Protein AF-A0A9W8HAD3-F1 (afdb_monomer_lite)

Radius of gyration: 31.28 Å; chains: 1; bounding box: 70×59×82 Å

Organism: NCBI:txid2761396

InterPro domains:
  IPR001005 SANT/Myb domain [PS50090] (263-315)
  IPR001005 SANT/Myb domain [SM00717] (267-317)
  IPR001005 SANT/Myb domain [cd00167] (270-311)
  IPR009057 Homedomain-like superfamily [SSF46689] (264-319)

Sequence (327 aa):
ATEPEQEHVDAVNQEVQRQRESGLDIDWVAVSWAVGLSELDCLELCRFSEGKARWTYDPDTFSKRMADRMGVFIAEHYPPPAAPNFNAVSNYMWIDINDCIRMVGMLCEEFEWTDEVKARVARLREEGMSYKEIARQLSPKLTADSITQCIHSTRRPPRHVPLTSEEKQRVRSIVEENSGKVSFRETMELVKREFVCPKRRAVAFCRADAYAASNPFYKARLEAADKDQIARDILSGATTAAEVAQTLDVPAGLVAKTVHMFQSRMYSSSWTDKEVEQLLEYTRTHTPPYNWKTFSALLGTKSARQCQTRYSRTLQPSRLRPAPPEG

Secondary structure (DSSP, 8-state):
--HHHHHHHHHHHHHHHHHHHTTPPP-HHHHHHHHTS-HHHHHHH----TTPBPP---TTT--HHHHHHHHHHHHHHS-TTSPP-HHHHHHHHTB-HHHHHHHHHHHHS-----HHHHHHHHHHHHTT--HHHHHHHH-TT--HHHHHHHHHHHHSPPSSPPPPHHHHHHHHHHHHHHBTTB-HHHHHHHHHHH--SHHHHHHHHHHHHHHHHHSHHHHHHHHSS-HHHHHHHHHHTSS-HHHHHHHHT--HHHHHHHHHHHHHHHS-SSPPHHHHHHHHHHHHHSPSSP-HHHHHHHHSSS-HHHHHHHIIIII-GGGSPPPPP--

Foldseek 3Di:
DPPVLVVLLVLLQVVQVVCVVVVHDDDLVVSCVRSVHDSQSSQLSHPHQPPQDEDDDDLVPPPVVLLVVLVVVCCVPANPPGDDSLSSSCSVSSHDSVNSVVSCCLVPPDDDDDPVLLVVLVVVVVVPDQLQVSQSVRGPPGDSVNSVVSVCVVPPDPLADDDDPVLLVVLLCLLVVCQVVDFLVVSLVVLQVVDVPPRHNVVSSVSNLVSQLVDPRLVVLCVVDPLLVLLVCCLVVVDHLVVVCVVSRGRSVNSVVSNVVSLVVQADPDDDPVNVVLLVVQPVVDDPPRPLSVSCVVSRHHHSVSSVVCCVPPPPPVPPDPDDPPD

Structure (mmCIF, N/CA/C/O backbone):
data_AF-A0A9W8HAD3-F1
#
_entry.id   AF-A0A9W8HAD3-F1
#
loop_
_atom_site.group_PDB
_atom_site.id
_atom_site.type_symbol
_atom_site.label_atom_id
_atom_site.label_alt_id
_atom_site.label_comp_id
_atom_site.label_asym_id
_atom_site.label_entity_id
_atom_site.label_seq_id
_atom_site.pdbx_PDB_ins_code
_atom_site.Cartn_x
_atom_site.Cartn_y
_atom_site.Cartn_z
_atom_site.occupancy
_atom_site.B_iso_or_equiv
_atom_site.auth_seq_id
_atom_site.auth_comp_id
_atom_site.auth_asym_id
_atom_site.auth_atom_id
_atom_site.pdbx_PDB_model_num
ATOM 1 N N . ALA A 1 1 ? 41.502 1.068 -14.817 1.00 59.09 1 ALA A N 1
ATOM 2 C CA . ALA A 1 1 ? 41.588 0.173 -15.971 1.00 59.09 1 ALA A CA 1
ATOM 3 C C . ALA A 1 1 ? 42.996 -0.377 -16.039 1.00 59.09 1 ALA A C 1
ATOM 5 O O . ALA A 1 1 ? 43.937 0.394 -15.859 1.00 59.09 1 ALA A O 1
ATOM 6 N N . THR A 1 2 ? 43.147 -1.688 -16.188 1.00 79.25 2 THR A N 1
ATOM 7 C CA . THR A 1 2 ? 44.442 -2.269 -16.571 1.00 79.25 2 THR A CA 1
ATOM 8 C C . THR A 1 2 ? 44.747 -1.847 -18.016 1.00 79.25 2 THR A C 1
ATOM 10 O O . THR A 1 2 ? 43.818 -1.548 -18.763 1.00 79.25 2 THR A O 1
ATOM 13 N N . GLU A 1 3 ? 46.018 -1.775 -18.425 1.00 78.44 3 GLU A N 1
ATOM 14 C CA . GLU A 1 3 ? 46.385 -1.390 -19.806 1.00 78.44 3 GLU A CA 1
ATOM 15 C C . GLU A 1 3 ? 45.584 -2.141 -20.902 1.00 78.44 3 GLU A C 1
ATOM 17 O O . GLU A 1 3 ? 45.111 -1.471 -21.819 1.00 78.44 3 GLU A O 1
ATOM 22 N N . PRO A 1 4 ? 45.295 -3.459 -20.780 1.00 80.19 4 PRO A N 1
ATOM 23 C CA . PRO A 1 4 ? 44.471 -4.184 -21.758 1.00 80.19 4 PRO A CA 1
ATOM 24 C C . PRO A 1 4 ? 43.012 -3.708 -21.850 1.00 80.19 4 PRO A C 1
ATOM 26 O O . PRO A 1 4 ? 42.380 -3.812 -22.895 1.00 80.19 4 PRO A O 1
AT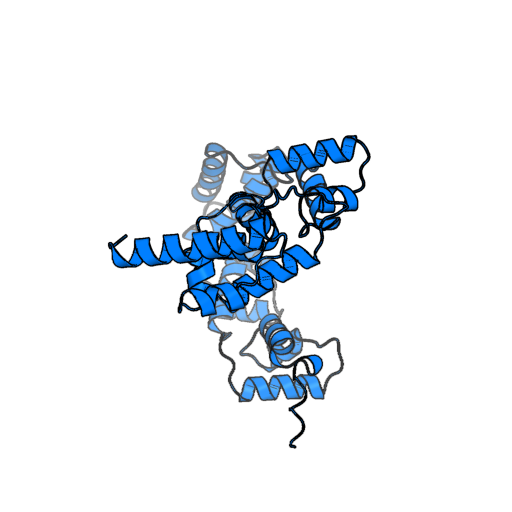OM 29 N N . GLU A 1 5 ? 42.445 -3.186 -20.761 1.00 89.31 5 GLU A N 1
ATOM 30 C CA . GLU A 1 5 ? 41.068 -2.680 -20.755 1.00 89.31 5 GLU A CA 1
ATOM 31 C C . GLU A 1 5 ? 40.969 -1.344 -21.506 1.00 89.31 5 GLU A C 1
ATOM 33 O O . GLU A 1 5 ? 39.976 -1.085 -22.182 1.00 89.31 5 GLU A O 1
ATOM 38 N N . GLN A 1 6 ? 42.009 -0.506 -21.431 1.00 93.06 6 GLN A N 1
ATOM 39 C CA . GLN A 1 6 ? 42.038 0.772 -22.144 1.00 93.06 6 GLN A CA 1
ATOM 40 C C . GLN A 1 6 ? 42.158 0.571 -23.662 1.00 93.06 6 GLN A C 1
ATOM 42 O O . GLN A 1 6 ? 41.464 1.255 -24.409 1.00 93.06 6 GLN A O 1
ATOM 47 N N . GLU A 1 7 ? 42.950 -0.409 -24.106 1.00 94.88 7 GLU A N 1
ATOM 48 C CA . GLU A 1 7 ? 43.068 -0.773 -25.525 1.00 94.88 7 GLU A CA 1
ATOM 49 C C . GLU A 1 7 ? 41.710 -1.173 -26.124 1.00 94.88 7 GLU A C 1
ATOM 51 O O . GLU A 1 7 ? 41.325 -0.684 -27.186 1.00 94.88 7 GLU A O 1
ATOM 56 N N . HIS A 1 8 ? 40.928 -1.983 -25.405 1.00 96.06 8 HIS A N 1
ATOM 57 C CA . HIS A 1 8 ? 39.574 -2.344 -25.825 1.00 96.06 8 HIS A CA 1
ATOM 58 C C . HIS A 1 8 ? 38.618 -1.146 -25.864 1.00 96.06 8 HIS A C 1
ATOM 60 O O . HIS A 1 8 ? 37.837 -1.021 -26.806 1.00 96.06 8 HIS A O 1
ATOM 66 N N . VAL A 1 9 ? 38.672 -0.248 -24.873 1.00 96.44 9 VAL A N 1
ATOM 67 C CA . VAL A 1 9 ? 37.853 0.979 -24.872 1.00 96.44 9 VAL A CA 1
ATOM 68 C C . VAL A 1 9 ? 38.162 1.836 -26.100 1.00 96.44 9 VAL A C 1
ATOM 70 O O . VAL A 1 9 ? 37.237 2.328 -26.751 1.00 96.44 9 VAL A O 1
ATOM 73 N N . ASP A 1 10 ? 39.439 2.002 -26.433 1.00 96.31 10 ASP A N 1
ATOM 74 C CA . ASP A 1 10 ? 39.867 2.818 -27.569 1.00 96.31 10 ASP A CA 1
ATOM 75 C C . ASP A 1 10 ? 39.472 2.172 -28.903 1.00 96.31 10 ASP A C 1
ATOM 77 O O . ASP A 1 10 ? 38.931 2.862 -29.769 1.00 96.31 10 ASP A O 1
ATOM 81 N N . ALA A 1 11 ? 39.625 0.849 -29.035 1.00 97.62 11 ALA A N 1
ATOM 82 C CA . ALA A 1 11 ? 39.192 0.100 -30.215 1.00 97.62 11 ALA A CA 1
ATOM 83 C C . ALA A 1 11 ? 37.674 0.208 -30.452 1.00 97.62 11 ALA A C 1
ATOM 85 O O . ALA A 1 11 ? 37.237 0.491 -31.570 1.00 97.62 11 ALA A O 1
ATOM 86 N N . VAL A 1 12 ? 36.863 0.055 -29.396 1.00 97.88 12 VAL A N 1
ATOM 87 C CA . VAL A 1 12 ? 35.403 0.230 -29.479 1.00 97.88 12 VAL A CA 1
ATOM 88 C C . VAL A 1 12 ? 35.048 1.660 -29.889 1.00 97.88 12 VAL A C 1
ATOM 90 O O . VAL A 1 12 ? 34.246 1.854 -30.803 1.00 97.88 12 VAL A O 1
ATOM 93 N N . ASN A 1 13 ? 35.646 2.671 -29.250 1.00 97.56 13 ASN A N 1
ATOM 94 C CA . ASN A 1 13 ? 35.361 4.072 -29.569 1.00 97.56 13 ASN A CA 1
ATOM 95 C C . ASN A 1 13 ? 35.737 4.420 -31.014 1.00 97.56 13 ASN A C 1
ATOM 97 O O . ASN A 1 13 ? 34.976 5.120 -31.681 1.00 97.56 13 ASN A O 1
ATOM 101 N N . GLN A 1 14 ? 36.879 3.925 -31.498 1.00 97.81 14 GLN A N 1
ATOM 102 C CA . GLN A 1 14 ? 37.353 4.171 -32.858 1.00 97.81 14 GLN A CA 1
ATOM 103 C C . GLN A 1 14 ? 36.407 3.574 -33.905 1.00 97.81 14 GLN A C 1
ATOM 105 O O . GLN A 1 14 ? 36.077 4.241 -34.885 1.00 97.81 14 GLN A O 1
ATOM 110 N N . GLU A 1 15 ? 35.938 2.343 -33.699 1.00 98.12 15 GLU A N 1
ATOM 111 C CA . GLU A 1 15 ? 35.020 1.695 -34.638 1.00 98.12 15 GLU A CA 1
ATOM 112 C C . GLU A 1 15 ? 33.640 2.369 -34.643 1.00 98.12 15 GLU A C 1
ATOM 114 O O . GLU A 1 15 ? 33.079 2.636 -35.709 1.00 98.12 15 GLU A O 1
ATOM 119 N N . VAL A 1 16 ? 33.121 2.741 -33.469 1.00 97.25 16 VAL A N 1
ATOM 120 C CA . VAL A 1 16 ? 31.879 3.522 -33.351 1.00 97.25 16 VAL A CA 1
ATOM 121 C C . VAL A 1 16 ? 32.020 4.873 -34.061 1.00 97.25 16 VAL A C 1
ATOM 123 O O . VAL A 1 16 ? 31.146 5.251 -34.844 1.00 97.25 16 VAL A O 1
ATOM 126 N N . GLN A 1 17 ? 33.132 5.584 -33.850 1.00 96.81 17 GLN A N 1
ATOM 127 C CA . GLN A 1 17 ? 33.419 6.849 -34.527 1.00 96.81 17 GLN A CA 1
ATOM 128 C C . GLN A 1 17 ? 33.458 6.674 -36.052 1.00 96.81 17 GLN A C 1
ATOM 130 O O . GLN A 1 17 ? 32.808 7.434 -36.771 1.00 96.81 17 GLN A O 1
ATOM 135 N N . ARG A 1 18 ? 34.136 5.634 -36.551 1.00 97.56 18 ARG A N 1
ATOM 136 C CA . ARG A 1 18 ? 34.224 5.324 -37.986 1.00 97.56 18 ARG A CA 1
ATOM 137 C C . ARG A 1 18 ? 32.844 5.123 -38.621 1.00 97.56 18 ARG A C 1
ATOM 139 O O . ARG A 1 18 ? 32.589 5.632 -39.717 1.00 97.56 18 ARG A O 1
ATOM 146 N N . GLN A 1 19 ? 31.941 4.396 -37.955 1.00 97.19 19 GLN A N 1
ATOM 147 C CA . GLN A 1 19 ? 30.569 4.204 -38.443 1.00 97.19 19 GLN A CA 1
ATOM 148 C C . GLN A 1 19 ? 29.791 5.530 -38.497 1.00 97.19 19 GLN A C 1
ATOM 150 O O . GLN A 1 19 ? 29.108 5.795 -39.490 1.00 97.19 19 GLN A O 1
ATOM 155 N N . ARG A 1 20 ? 29.962 6.410 -37.496 1.00 95.06 20 ARG A N 1
ATOM 156 C CA . ARG A 1 20 ? 29.334 7.748 -37.472 1.00 95.06 20 ARG A CA 1
ATOM 157 C C . ARG A 1 20 ? 29.844 8.665 -38.570 1.00 95.06 20 ARG A C 1
ATOM 159 O O . ARG A 1 20 ? 29.035 9.300 -39.240 1.00 95.06 20 ARG A O 1
ATOM 166 N N . GLU A 1 21 ? 31.154 8.720 -38.776 1.00 95.62 21 GLU A N 1
ATOM 167 C CA . GLU A 1 21 ? 31.769 9.515 -39.846 1.00 95.62 21 GLU A CA 1
ATOM 168 C C . GLU A 1 21 ? 31.334 9.028 -41.237 1.00 95.62 21 GLU A C 1
ATOM 170 O O . GLU A 1 21 ? 31.238 9.818 -42.174 1.00 95.62 21 GLU A O 1
ATOM 175 N N . SER A 1 22 ? 30.980 7.745 -41.353 1.00 96.12 22 SER A N 1
ATOM 176 C CA . SER A 1 22 ? 30.404 7.153 -42.568 1.00 96.12 22 SER A CA 1
ATOM 177 C C . SER A 1 22 ? 28.904 7.443 -42.747 1.00 96.12 22 SER A C 1
ATOM 179 O O . SER A 1 22 ? 28.323 7.043 -43.756 1.00 96.12 22 SER A O 1
ATOM 181 N N . GLY A 1 23 ? 28.258 8.113 -41.785 1.00 92.75 23 GLY A N 1
ATOM 182 C CA . GLY A 1 23 ? 26.827 8.427 -41.808 1.00 92.75 23 GLY A CA 1
ATOM 183 C C . GLY A 1 23 ? 25.905 7.225 -41.581 1.00 92.75 23 GLY A C 1
ATOM 184 O O . GLY A 1 23 ? 24.719 7.312 -41.897 1.00 92.75 23 GLY A O 1
ATOM 185 N N . LEU A 1 24 ? 26.432 6.111 -41.066 1.00 89.19 24 LEU A N 1
ATOM 186 C CA . LEU A 1 24 ? 25.659 4.907 -40.763 1.00 89.19 24 LEU A CA 1
ATOM 187 C C . LEU A 1 24 ? 25.097 4.964 -39.333 1.00 89.19 24 LEU A C 1
ATOM 189 O O . LEU A 1 24 ? 25.673 5.593 -38.438 1.00 89.19 24 LEU A O 1
ATOM 193 N N . ASP A 1 25 ? 23.971 4.281 -39.117 1.00 93.75 25 ASP A N 1
ATOM 194 C CA . ASP A 1 25 ? 23.537 3.924 -37.765 1.00 93.75 25 ASP A CA 1
ATOM 195 C C . ASP A 1 25 ? 24.557 2.959 -37.145 1.00 93.75 25 ASP A C 1
ATOM 197 O O . ASP A 1 25 ? 25.204 2.190 -37.856 1.00 93.75 25 ASP A O 1
ATOM 201 N N . ILE A 1 26 ? 24.706 3.005 -35.818 1.00 96.44 26 ILE A N 1
ATOM 202 C CA . ILE A 1 26 ? 25.657 2.133 -35.125 1.00 96.44 26 ILE A CA 1
ATOM 203 C C . ILE A 1 26 ? 25.154 0.692 -35.147 1.00 96.44 26 ILE A C 1
ATOM 205 O O . ILE A 1 26 ? 24.124 0.376 -34.546 1.00 96.44 26 ILE A O 1
ATOM 209 N N . ASP A 1 27 ? 25.918 -0.176 -35.799 1.00 97.31 27 ASP A N 1
ATOM 210 C CA . ASP A 1 27 ? 25.722 -1.618 -35.806 1.00 97.31 27 ASP A CA 1
ATOM 211 C C . ASP A 1 27 ? 26.646 -2.261 -34.765 1.00 97.31 27 ASP A C 1
ATOM 213 O O . ASP A 1 27 ? 27.836 -2.489 -35.001 1.00 97.31 27 ASP A O 1
ATOM 217 N N . TRP A 1 28 ? 26.085 -2.546 -33.588 1.00 97.31 28 TRP A N 1
ATOM 218 C CA . TRP A 1 28 ? 26.821 -3.143 -32.473 1.00 97.31 28 TRP A CA 1
ATOM 219 C C . TRP A 1 28 ? 27.325 -4.561 -32.766 1.00 97.31 28 TRP A C 1
ATOM 221 O O . TRP A 1 28 ? 28.352 -4.943 -32.204 1.00 97.31 28 TRP A O 1
ATOM 231 N N . VAL A 1 29 ? 26.689 -5.299 -33.685 1.00 97.69 29 VAL A N 1
ATOM 232 C CA . VAL A 1 29 ? 27.175 -6.611 -34.146 1.00 97.69 29 VAL A CA 1
ATOM 233 C C . VAL A 1 29 ? 28.488 -6.423 -34.902 1.00 97.69 29 VAL A C 1
ATOM 235 O O . VAL A 1 29 ? 29.473 -7.113 -34.640 1.00 97.69 29 VAL A O 1
ATOM 238 N N . ALA A 1 30 ? 28.531 -5.439 -35.806 1.00 97.50 30 ALA A N 1
ATOM 239 C CA . ALA A 1 30 ? 29.736 -5.112 -36.562 1.00 97.50 30 ALA A CA 1
ATOM 240 C C . ALA A 1 30 ? 30.864 -4.589 -35.655 1.00 97.50 30 ALA A C 1
ATOM 242 O O . ALA A 1 30 ? 32.013 -4.999 -35.825 1.00 97.50 30 ALA A O 1
ATOM 243 N N . VAL A 1 31 ? 30.543 -3.745 -34.663 1.00 97.69 31 VAL A N 1
ATOM 244 C CA . VAL A 1 31 ? 31.516 -3.285 -33.650 1.00 97.69 31 VAL A CA 1
ATOM 245 C C . VAL A 1 31 ? 32.091 -4.478 -32.877 1.00 97.69 31 VAL A C 1
ATOM 247 O O . VAL A 1 31 ? 33.308 -4.610 -32.756 1.00 97.69 31 VAL A O 1
ATOM 250 N N . SER A 1 32 ? 31.222 -5.373 -32.399 1.00 97.69 32 SER A N 1
ATOM 251 C CA . SER A 1 32 ? 31.599 -6.595 -31.679 1.00 97.69 32 SER A CA 1
ATOM 252 C C . SER A 1 32 ? 32.548 -7.472 -32.499 1.00 97.69 32 SER A C 1
ATOM 254 O O . SER A 1 32 ? 33.596 -7.882 -31.997 1.00 97.69 32 SER A O 1
ATOM 256 N N . TRP A 1 33 ? 32.238 -7.699 -33.778 1.00 97.75 33 TRP A N 1
ATOM 257 C CA . TRP A 1 33 ? 33.079 -8.492 -34.679 1.00 97.75 33 TRP A CA 1
ATOM 258 C C . TRP A 1 33 ? 34.434 -7.844 -34.958 1.00 97.75 33 TRP A C 1
ATOM 260 O O . TRP A 1 33 ? 35.438 -8.551 -35.028 1.00 97.75 33 TRP A O 1
ATOM 270 N N . ALA A 1 34 ? 34.473 -6.521 -35.118 1.00 97.62 34 ALA A N 1
ATOM 271 C CA . ALA A 1 34 ? 35.705 -5.794 -35.404 1.00 97.62 34 ALA A CA 1
ATOM 272 C C . ALA A 1 34 ? 36.679 -5.804 -34.216 1.00 97.62 34 ALA A C 1
ATOM 274 O O . ALA A 1 34 ? 37.887 -5.918 -34.417 1.00 97.62 34 ALA A O 1
ATOM 275 N N . VAL A 1 35 ? 36.160 -5.699 -32.989 1.00 97.06 35 VAL A N 1
ATOM 276 C CA . VAL A 1 35 ? 36.979 -5.613 -31.767 1.00 97.06 35 VAL A CA 1
ATOM 277 C C . VAL A 1 35 ? 37.237 -6.988 -31.135 1.00 97.06 35 VAL A C 1
ATOM 279 O O . VAL A 1 35 ? 38.205 -7.154 -30.399 1.00 97.06 35 VAL A O 1
ATOM 282 N N . GLY A 1 36 ? 36.412 -7.996 -31.429 1.00 96.69 36 GLY A N 1
ATOM 283 C CA . GLY A 1 36 ? 36.543 -9.340 -30.854 1.00 96.69 36 GLY A CA 1
ATOM 284 C C . GLY A 1 36 ? 35.988 -9.466 -29.429 1.00 96.69 36 GLY A C 1
ATOM 285 O O . GLY A 1 36 ? 36.452 -10.309 -28.663 1.00 96.69 36 GLY A O 1
ATOM 286 N N . LEU A 1 37 ? 35.001 -8.641 -29.072 1.00 96.69 37 LEU A N 1
ATOM 287 C CA . LEU A 1 37 ? 34.288 -8.665 -27.785 1.00 96.69 37 LEU A CA 1
ATOM 288 C C . LEU A 1 37 ? 32.808 -8.990 -27.998 1.00 96.69 37 LEU A C 1
ATOM 290 O O . LEU A 1 37 ? 32.333 -8.942 -29.130 1.00 96.69 37 LEU A O 1
ATOM 294 N N . SER A 1 38 ? 32.053 -9.307 -26.941 1.00 97.44 38 SER A N 1
ATOM 295 C CA . SER A 1 38 ? 30.597 -9.446 -27.075 1.00 97.44 38 SER A CA 1
ATOM 296 C C . SER A 1 38 ? 29.929 -8.088 -27.336 1.00 97.44 38 SER A C 1
ATOM 298 O O . SER A 1 38 ? 30.460 -7.045 -26.956 1.00 97.44 38 SER A O 1
ATOM 300 N N . GLU A 1 39 ? 28.741 -8.085 -27.950 1.00 97.69 39 GLU A N 1
ATOM 301 C CA . GLU A 1 39 ? 27.968 -6.848 -28.159 1.00 97.69 39 GLU A CA 1
ATOM 302 C C . GLU A 1 39 ? 27.730 -6.089 -26.850 1.00 97.69 39 GLU A C 1
ATOM 304 O O . GLU A 1 39 ? 27.859 -4.865 -26.807 1.00 97.69 39 GLU A O 1
ATOM 309 N N . LEU A 1 40 ? 27.428 -6.816 -25.769 1.00 97.50 40 LEU A N 1
ATOM 310 C CA . LEU A 1 40 ? 27.194 -6.223 -24.458 1.00 97.50 40 LEU A CA 1
ATOM 311 C C . LEU A 1 40 ? 28.469 -5.584 -23.893 1.00 97.50 40 LEU A C 1
ATOM 313 O O . LEU A 1 40 ? 28.409 -4.452 -23.423 1.00 97.50 40 LEU A O 1
ATOM 317 N N . ASP A 1 41 ? 29.623 -6.246 -24.004 1.00 97.19 41 ASP A N 1
ATOM 318 C CA . ASP A 1 41 ? 30.900 -5.677 -23.549 1.00 97.19 41 ASP A CA 1
ATOM 319 C C . ASP A 1 41 ? 31.257 -4.413 -24.343 1.00 97.19 41 ASP A C 1
ATOM 321 O O . ASP A 1 41 ? 31.665 -3.406 -23.763 1.00 97.19 41 ASP A O 1
ATOM 325 N N . CYS A 1 42 ? 31.047 -4.414 -25.665 1.00 97.88 42 CYS A N 1
ATOM 326 C CA . CYS A 1 42 ? 31.228 -3.218 -26.492 1.00 97.88 42 CYS A CA 1
ATOM 327 C C . CYS A 1 42 ? 30.308 -2.074 -26.043 1.00 97.88 42 CYS A C 1
ATOM 329 O O . CYS A 1 42 ? 30.756 -0.933 -25.902 1.00 97.88 42 CYS A O 1
ATOM 331 N N . LEU A 1 43 ? 29.033 -2.372 -25.780 1.00 97.94 43 LEU A N 1
ATOM 332 C CA . LEU A 1 43 ? 28.064 -1.406 -25.265 1.00 97.94 43 LEU A CA 1
ATOM 333 C C . LEU A 1 43 ? 28.476 -0.852 -23.894 1.00 97.94 43 LEU A C 1
ATOM 335 O O . LEU A 1 43 ? 28.301 0.339 -23.643 1.00 97.94 43 LEU A O 1
ATOM 339 N N . GLU A 1 44 ? 29.024 -1.672 -23.004 1.00 97.06 44 GLU A N 1
ATOM 340 C CA . GLU A 1 44 ? 29.455 -1.242 -21.671 1.00 97.06 44 GLU A CA 1
ATOM 341 C C . GLU A 1 44 ? 30.755 -0.430 -21.692 1.00 97.06 44 GLU A C 1
ATOM 343 O O . GLU A 1 44 ? 30.880 0.530 -20.925 1.00 97.06 44 GLU A O 1
ATOM 348 N N . LEU A 1 45 ? 31.691 -0.764 -22.584 1.00 96.75 45 LEU A N 1
ATOM 349 C CA . LEU A 1 45 ? 33.000 -0.114 -22.697 1.00 96.75 45 LEU A CA 1
ATOM 350 C C . LEU A 1 45 ? 32.978 1.179 -23.521 1.00 96.75 45 LEU A C 1
ATOM 352 O O . LEU A 1 45 ? 33.809 2.059 -23.284 1.00 96.75 45 LEU A O 1
ATOM 356 N N . CYS A 1 46 ? 32.043 1.326 -24.465 1.00 97.19 46 CYS A N 1
ATOM 357 C CA . CYS A 1 46 ? 31.975 2.497 -25.339 1.00 97.19 46 CYS A CA 1
ATOM 358 C C . CYS A 1 46 ? 31.769 3.796 -24.539 1.00 97.19 46 CYS A C 1
ATOM 360 O O . CYS A 1 46 ? 30.757 3.980 -23.853 1.00 97.19 46 CYS A O 1
ATOM 362 N N . ARG A 1 47 ? 32.716 4.731 -24.670 1.00 96.38 47 ARG A N 1
ATOM 363 C CA . ARG A 1 47 ? 32.680 6.088 -24.086 1.00 96.38 47 ARG A CA 1
ATOM 364 C C . ARG A 1 47 ? 32.398 7.173 -25.123 1.00 96.38 47 ARG A C 1
ATOM 366 O O . ARG A 1 47 ? 32.249 8.342 -24.764 1.00 96.38 47 ARG A O 1
ATOM 373 N N . PHE A 1 48 ? 32.306 6.801 -26.397 1.00 95.12 48 PHE A N 1
ATOM 374 C CA . PHE A 1 48 ? 31.920 7.709 -27.463 1.00 95.12 48 PHE A CA 1
ATOM 375 C C . PHE A 1 48 ? 30.491 8.227 -27.227 1.00 95.12 48 PHE A C 1
ATOM 377 O O . PHE A 1 48 ? 29.545 7.461 -27.034 1.00 95.12 48 PHE A O 1
ATOM 384 N N . SER A 1 49 ? 30.332 9.550 -27.194 1.00 94.56 49 SER A N 1
ATOM 385 C CA . SER A 1 49 ? 29.056 10.206 -26.861 1.00 94.56 49 SER A CA 1
ATOM 386 C C . SER A 1 49 ? 28.594 11.223 -27.902 1.00 94.56 49 SER A C 1
ATOM 388 O O . SER A 1 49 ? 27.485 11.753 -27.792 1.00 94.56 49 SER A O 1
ATOM 390 N N . GLU A 1 50 ? 29.403 11.483 -28.929 1.00 94.81 50 GLU A N 1
ATOM 391 C CA . GLU A 1 50 ? 29.082 12.483 -29.937 1.00 94.81 50 GLU A CA 1
ATOM 392 C C . GLU A 1 50 ? 27.861 12.071 -30.771 1.00 94.81 50 GLU A C 1
ATOM 394 O O . GLU A 1 50 ? 27.743 10.956 -31.284 1.00 94.81 50 GLU A O 1
ATOM 399 N N . GLY A 1 51 ? 26.912 12.999 -30.894 1.00 92.06 51 GLY A N 1
ATOM 400 C CA . GLY A 1 51 ? 25.683 12.789 -31.650 1.00 92.06 51 GLY A CA 1
ATOM 401 C C . GLY A 1 51 ? 24.661 11.868 -30.979 1.00 92.06 51 GLY A C 1
ATOM 402 O O . GLY A 1 51 ? 23.702 11.483 -31.651 1.00 92.06 51 GLY A O 1
ATOM 403 N N . LYS A 1 52 ? 24.824 11.518 -29.693 1.00 94.81 52 LYS A N 1
ATOM 404 C CA . LYS A 1 52 ? 23.733 10.930 -28.900 1.00 94.81 52 LYS A CA 1
ATOM 405 C C . LYS A 1 52 ? 22.573 11.917 -28.803 1.00 94.81 52 LYS A C 1
ATOM 407 O O . LYS A 1 52 ? 22.769 13.112 -28.568 1.00 94.81 52 LYS A O 1
ATOM 412 N N . ALA A 1 53 ? 21.352 11.418 -28.965 1.00 92.06 53 ALA A N 1
ATOM 413 C CA . ALA A 1 53 ? 20.166 12.249 -28.841 1.00 92.06 53 ALA A CA 1
ATOM 414 C C . ALA A 1 53 ? 19.951 12.661 -27.376 1.00 92.06 53 ALA A C 1
ATOM 416 O O . ALA A 1 53 ? 20.088 11.853 -26.454 1.00 92.06 53 ALA A O 1
ATOM 417 N N . ARG A 1 54 ? 19.563 13.920 -27.155 1.00 91.25 54 ARG A N 1
ATOM 418 C CA . ARG A 1 54 ? 18.987 14.340 -25.875 1.00 91.25 54 ARG A CA 1
ATOM 419 C C . ARG A 1 54 ? 17.523 13.946 -25.862 1.00 91.25 54 ARG A C 1
ATOM 421 O O . ARG A 1 54 ? 16.787 14.267 -26.794 1.00 91.25 54 ARG A O 1
ATOM 428 N N . TRP A 1 55 ? 17.096 13.280 -24.802 1.00 86.44 55 TRP A N 1
ATOM 429 C CA . TRP A 1 55 ? 15.700 12.924 -24.638 1.00 86.44 55 TRP A CA 1
ATOM 430 C C . TRP A 1 55 ? 15.022 13.866 -23.647 1.00 86.44 55 TRP A C 1
ATOM 432 O O . TRP A 1 55 ? 15.407 13.981 -22.486 1.00 86.44 55 TRP A O 1
ATOM 442 N N . THR A 1 56 ? 13.978 14.540 -24.123 1.00 81.88 56 THR A N 1
ATOM 443 C CA . THR A 1 56 ? 13.087 15.342 -23.286 1.00 81.88 56 THR A CA 1
ATOM 444 C C . THR A 1 56 ? 11.746 14.636 -23.233 1.00 81.88 56 THR A C 1
ATOM 446 O O . THR A 1 56 ? 11.216 14.239 -24.270 1.00 81.88 56 THR A O 1
ATOM 449 N N . TYR A 1 57 ? 11.201 14.458 -22.029 1.00 79.56 57 TYR A N 1
ATOM 450 C CA . TYR A 1 57 ? 9.853 13.930 -21.887 1.00 79.56 57 TYR A CA 1
ATOM 451 C C . TYR A 1 57 ? 8.858 14.912 -22.500 1.00 79.56 57 TYR A C 1
ATOM 453 O O . TYR A 1 57 ? 8.646 16.003 -21.972 1.00 79.56 57 TYR A O 1
ATOM 461 N N . ASP A 1 58 ? 8.250 14.498 -23.599 1.00 81.44 58 ASP A N 1
ATOM 462 C CA . ASP A 1 58 ? 7.138 15.185 -24.227 1.00 81.44 58 ASP A CA 1
ATOM 463 C C . ASP A 1 58 ? 5.911 14.275 -24.097 1.00 81.44 58 ASP A C 1
ATOM 465 O O . ASP A 1 58 ? 5.918 13.176 -24.643 1.00 81.44 58 ASP A O 1
ATOM 469 N N . PRO A 1 59 ? 4.872 14.683 -23.361 1.00 75.94 59 PRO A N 1
ATOM 470 C CA . PRO A 1 59 ? 3.693 13.859 -23.120 1.00 75.94 59 PRO A CA 1
ATOM 471 C C . PRO A 1 59 ? 2.868 13.565 -24.378 1.00 75.94 59 PRO A C 1
ATOM 473 O O . PRO A 1 59 ? 2.130 12.575 -24.386 1.00 75.94 59 PRO A O 1
ATOM 476 N N . ASP A 1 60 ? 2.982 14.391 -25.418 1.00 74.31 60 ASP A N 1
ATOM 477 C CA . ASP A 1 60 ? 2.238 14.242 -26.668 1.00 74.31 60 ASP A CA 1
ATOM 478 C C . ASP A 1 60 ? 2.984 13.340 -27.655 1.00 74.31 60 ASP A C 1
ATOM 480 O O . ASP A 1 60 ? 2.362 12.552 -28.372 1.00 74.31 60 ASP A O 1
ATOM 484 N N . THR A 1 61 ? 4.318 13.398 -27.650 1.00 74.38 61 THR A N 1
ATOM 485 C CA . THR A 1 61 ? 5.172 12.557 -28.505 1.00 74.38 61 THR A CA 1
ATOM 486 C C . THR A 1 61 ? 5.811 11.383 -27.772 1.00 74.38 61 THR A C 1
ATOM 488 O O . THR A 1 61 ? 6.562 10.623 -28.391 1.00 74.38 61 THR A O 1
ATOM 491 N N . PHE A 1 62 ? 5.499 11.187 -26.481 1.00 76.31 62 PHE A N 1
ATOM 492 C CA . PHE A 1 62 ? 6.050 10.110 -25.663 1.00 76.31 62 PHE A CA 1
ATOM 493 C C . PHE A 1 62 ? 5.797 8.765 -26.336 1.00 76.31 62 PHE A C 1
ATOM 495 O O . PHE A 1 62 ? 4.718 8.167 -26.271 1.00 76.31 62 PHE A O 1
ATOM 502 N N . SER A 1 63 ? 6.838 8.276 -26.996 1.00 71.38 63 SER A N 1
ATOM 503 C CA . SER A 1 63 ? 6.782 7.025 -27.712 1.00 71.38 63 SER A CA 1
ATOM 504 C C . SER A 1 63 ? 6.934 5.908 -26.700 1.00 71.38 63 SER A C 1
ATOM 506 O O . SER A 1 63 ? 8.047 5.541 -26.314 1.00 71.38 63 SER A O 1
ATOM 508 N N . LYS A 1 64 ? 5.800 5.327 -26.298 1.00 73.38 64 LYS A N 1
ATOM 509 C CA . LYS A 1 64 ? 5.776 4.095 -25.503 1.00 73.38 64 LYS A CA 1
ATOM 510 C C . LYS A 1 64 ? 6.701 3.029 -26.109 1.00 73.38 64 LYS A C 1
ATOM 512 O O . LYS A 1 64 ? 7.365 2.317 -25.379 1.00 73.38 64 LYS A O 1
ATOM 517 N N . ARG A 1 65 ? 6.845 3.003 -27.439 1.00 82.62 65 ARG A N 1
ATOM 518 C CA . ARG A 1 65 ? 7.763 2.107 -28.154 1.00 82.62 65 ARG A CA 1
ATOM 519 C C . ARG A 1 65 ? 9.228 2.262 -27.728 1.00 82.62 65 ARG A C 1
ATOM 521 O O . ARG A 1 65 ? 9.929 1.262 -27.648 1.00 82.62 65 ARG A O 1
ATOM 528 N N . MET A 1 66 ? 9.704 3.482 -27.478 1.00 86.38 66 MET A N 1
ATOM 529 C CA . MET A 1 66 ? 11.092 3.716 -27.059 1.00 86.38 66 MET A CA 1
ATOM 530 C C . MET A 1 66 ? 11.326 3.247 -25.621 1.00 86.38 66 MET A C 1
ATOM 532 O O . MET A 1 66 ? 12.309 2.566 -25.343 1.00 86.38 66 MET A O 1
ATOM 536 N N . ALA A 1 67 ? 10.371 3.552 -24.744 1.00 83.56 67 ALA A N 1
ATOM 537 C CA . ALA A 1 67 ? 10.322 3.053 -23.377 1.00 83.56 67 ALA A CA 1
ATOM 538 C C . ALA A 1 67 ? 10.276 1.517 -23.319 1.00 83.56 67 ALA A C 1
ATOM 540 O O . ALA A 1 67 ? 11.062 0.903 -22.603 1.00 83.56 67 ALA A O 1
ATOM 541 N N . ASP A 1 68 ? 9.396 0.903 -24.112 1.00 84.88 68 ASP A N 1
ATOM 542 C CA . ASP A 1 68 ? 9.239 -0.548 -24.206 1.00 84.88 68 ASP A CA 1
ATOM 543 C C . ASP A 1 68 ? 10.532 -1.193 -24.731 1.00 84.88 68 ASP A C 1
ATOM 545 O O . ASP A 1 68 ? 10.999 -2.172 -24.158 1.00 84.88 68 ASP A O 1
ATOM 549 N N . ARG A 1 69 ? 11.166 -0.611 -25.760 1.00 91.75 69 ARG A N 1
ATOM 550 C CA . ARG A 1 69 ? 12.453 -1.089 -26.293 1.00 91.75 69 ARG A CA 1
ATOM 551 C C . ARG A 1 69 ? 13.562 -1.052 -25.237 1.00 91.75 69 ARG A C 1
ATOM 553 O O . ARG A 1 69 ? 14.288 -2.030 -25.093 1.00 91.75 69 ARG A O 1
ATOM 560 N N . MET A 1 70 ? 13.674 0.040 -24.481 1.00 92.69 70 MET A N 1
ATOM 561 C CA . MET A 1 70 ? 14.640 0.146 -23.384 1.00 92.69 70 MET A CA 1
ATOM 562 C C . MET A 1 70 ? 14.343 -0.868 -22.269 1.00 92.69 70 MET A C 1
ATOM 564 O O . MET A 1 70 ? 15.259 -1.499 -21.751 1.00 92.69 70 MET A O 1
ATOM 568 N N . GLY A 1 71 ? 13.066 -1.055 -21.922 1.00 89.75 71 GLY A N 1
ATOM 569 C CA . GLY A 1 71 ? 12.637 -2.037 -20.927 1.00 89.75 71 GLY A CA 1
ATOM 570 C C . GLY A 1 71 ? 12.954 -3.479 -21.331 1.00 89.75 71 GLY A C 1
ATOM 571 O O . GLY A 1 71 ? 13.408 -4.247 -20.487 1.00 89.75 71 GLY A O 1
ATOM 572 N N . VAL A 1 72 ? 12.771 -3.832 -22.609 1.00 92.88 72 VAL A N 1
ATOM 573 C CA . VAL A 1 72 ? 13.148 -5.147 -23.160 1.00 92.88 72 VAL A CA 1
ATOM 574 C C . VAL A 1 72 ? 14.655 -5.362 -23.050 1.00 92.88 72 VAL A C 1
ATOM 576 O O . VAL A 1 72 ? 15.068 -6.362 -22.474 1.00 92.88 72 VAL A O 1
ATOM 579 N N . PHE A 1 73 ? 15.461 -4.395 -23.500 1.00 95.50 73 PHE A N 1
ATOM 580 C CA . PHE A 1 73 ? 16.922 -4.477 -23.409 1.00 95.50 73 PHE A CA 1
ATOM 581 C C . PHE A 1 73 ? 17.403 -4.651 -21.959 1.00 95.50 73 PHE A C 1
ATOM 583 O O . PHE A 1 73 ? 18.219 -5.522 -21.668 1.00 95.50 73 PHE A O 1
ATOM 590 N N . ILE A 1 74 ? 16.856 -3.868 -21.021 1.00 94.25 74 ILE A N 1
ATOM 591 C CA . ILE A 1 74 ? 17.203 -3.984 -19.598 1.00 94.25 74 ILE A CA 1
ATOM 592 C C . ILE A 1 74 ? 16.812 -5.356 -19.041 1.00 94.25 74 ILE A C 1
ATOM 594 O O . ILE A 1 74 ? 17.604 -5.967 -18.333 1.00 94.25 74 ILE A O 1
ATOM 598 N N . ALA A 1 75 ? 15.613 -5.850 -19.350 1.00 92.31 75 ALA A N 1
ATOM 599 C CA . ALA A 1 75 ? 15.151 -7.141 -18.846 1.00 92.31 75 ALA A CA 1
ATOM 600 C C . ALA A 1 75 ? 15.967 -8.324 -19.394 1.00 92.31 75 ALA A C 1
ATOM 602 O O . ALA A 1 75 ? 16.137 -9.316 -18.687 1.00 92.31 75 ALA A O 1
ATOM 603 N N . GLU A 1 76 ? 16.449 -8.218 -20.632 1.00 96.50 76 GLU A N 1
ATOM 604 C CA . GLU A 1 76 ? 17.241 -9.247 -21.307 1.00 96.50 76 GLU A CA 1
ATOM 605 C C . GLU A 1 76 ? 18.684 -9.304 -20.793 1.00 96.50 76 GLU A C 1
ATOM 607 O O . GLU A 1 76 ? 19.169 -10.382 -20.452 1.00 96.50 76 GLU A O 1
ATOM 612 N N . HIS A 1 77 ? 19.354 -8.153 -20.680 1.00 96.56 77 HIS A N 1
ATOM 613 C CA . HIS A 1 77 ? 20.784 -8.101 -20.353 1.00 96.56 77 HIS A CA 1
ATOM 614 C C . HIS A 1 77 ? 21.085 -7.834 -18.872 1.00 96.56 77 HIS A C 1
ATOM 616 O O . HIS A 1 77 ? 22.167 -8.171 -18.397 1.00 96.56 77 HIS A O 1
ATOM 622 N N . TYR A 1 78 ? 20.132 -7.276 -18.121 1.00 94.62 78 TYR A N 1
ATOM 623 C CA . TYR A 1 78 ? 20.289 -6.923 -16.705 1.00 94.62 78 TYR A CA 1
ATOM 624 C C . TYR A 1 78 ? 19.111 -7.436 -15.856 1.00 94.62 78 TYR A C 1
ATOM 626 O O . TYR A 1 78 ? 18.387 -6.643 -15.244 1.00 94.62 78 TYR A O 1
ATOM 634 N N . PRO A 1 79 ? 18.876 -8.763 -15.803 1.00 91.00 79 PRO A N 1
ATOM 635 C CA . PRO A 1 79 ? 17.785 -9.316 -15.013 1.00 91.00 79 PRO A CA 1
ATOM 636 C C . PRO A 1 79 ? 17.998 -9.059 -13.507 1.00 91.00 79 PRO A C 1
ATOM 638 O O . PRO A 1 79 ? 19.134 -9.093 -13.020 1.00 91.00 79 PRO A O 1
ATOM 641 N N . PRO A 1 80 ? 16.921 -8.856 -12.721 1.00 85.75 80 PRO A N 1
ATOM 642 C CA . PRO A 1 80 ? 17.033 -8.708 -11.274 1.00 85.75 80 PRO A CA 1
ATOM 643 C C . PRO A 1 80 ? 17.794 -9.882 -10.629 1.00 85.75 80 PRO A C 1
ATOM 645 O O . PRO A 1 80 ? 17.541 -11.035 -10.986 1.00 85.75 80 PRO A O 1
ATOM 648 N N . PRO A 1 81 ? 18.684 -9.626 -9.650 1.00 90.94 81 PRO A N 1
ATOM 649 C CA . PRO A 1 81 ? 18.854 -8.369 -8.916 1.00 90.94 81 PRO A CA 1
ATOM 650 C C . PRO A 1 81 ? 19.920 -7.420 -9.493 1.00 90.94 81 PRO A C 1
ATOM 652 O O . PRO A 1 81 ? 20.279 -6.456 -8.817 1.00 90.94 81 PRO A O 1
ATOM 655 N N . ALA A 1 82 ? 20.463 -7.688 -10.684 1.00 90.00 82 ALA A N 1
ATOM 656 C CA . ALA A 1 82 ? 21.512 -6.851 -11.256 1.00 90.00 82 ALA A CA 1
ATOM 657 C C . ALA A 1 82 ? 20.993 -5.428 -11.529 1.00 90.00 82 ALA A C 1
ATOM 659 O O . ALA A 1 82 ? 19.891 -5.241 -12.045 1.00 90.00 82 ALA A O 1
ATOM 660 N N . ALA A 1 83 ? 21.790 -4.419 -11.170 1.00 90.06 83 ALA A N 1
ATOM 661 C CA . ALA A 1 83 ? 21.503 -3.044 -11.558 1.00 90.06 83 ALA A CA 1
ATOM 662 C C . ALA A 1 83 ? 21.831 -2.862 -13.053 1.00 90.06 83 ALA A C 1
ATOM 664 O O . ALA A 1 83 ? 22.882 -3.339 -13.487 1.00 90.06 83 ALA A O 1
ATOM 665 N N . PRO A 1 84 ? 20.988 -2.169 -13.840 1.00 93.69 84 PRO A N 1
ATOM 666 C CA . PRO A 1 84 ? 21.287 -1.918 -15.244 1.00 93.69 84 PRO A CA 1
ATOM 667 C C . PRO A 1 84 ? 22.568 -1.095 -15.412 1.00 93.69 84 PRO A C 1
ATOM 669 O O . PRO A 1 84 ? 22.734 -0.066 -14.748 1.00 93.69 84 PRO A O 1
ATOM 672 N N . ASN A 1 85 ? 23.443 -1.485 -16.342 1.00 96.44 85 ASN A N 1
ATOM 673 C CA . ASN A 1 85 ? 24.552 -0.629 -16.753 1.00 96.44 85 ASN A CA 1
ATOM 674 C C . ASN A 1 85 ? 24.028 0.448 -17.715 1.00 96.44 85 ASN A C 1
ATOM 676 O O . ASN A 1 85 ? 23.848 0.229 -18.914 1.00 96.44 85 ASN A O 1
ATOM 680 N N . PHE A 1 86 ? 23.763 1.643 -17.185 1.00 95.81 86 PHE A N 1
ATOM 681 C CA . PHE A 1 86 ? 23.187 2.733 -17.972 1.00 95.81 86 PHE A CA 1
ATOM 682 C C . PHE A 1 86 ? 24.097 3.247 -19.093 1.00 95.81 86 PHE A C 1
ATOM 684 O O . PHE A 1 86 ? 23.583 3.881 -20.015 1.00 95.81 86 PHE A O 1
ATOM 691 N N . ASN A 1 87 ? 25.402 2.950 -19.074 1.00 96.75 87 ASN A N 1
ATOM 692 C CA . ASN A 1 87 ? 26.267 3.250 -20.213 1.00 96.75 87 ASN A CA 1
ATOM 693 C C . ASN A 1 87 ? 25.890 2.385 -21.425 1.00 96.75 87 ASN A C 1
ATOM 695 O O . ASN A 1 87 ? 25.651 2.919 -22.506 1.00 96.75 87 ASN A O 1
ATOM 699 N N . ALA A 1 88 ? 25.706 1.078 -21.222 1.00 97.25 88 ALA A N 1
ATOM 700 C CA . ALA A 1 88 ? 25.229 0.181 -22.272 1.00 97.25 88 ALA A CA 1
ATOM 701 C C . ALA A 1 88 ? 23.821 0.536 -22.746 1.00 97.25 88 ALA A C 1
ATOM 703 O O . ALA A 1 88 ? 23.581 0.594 -23.948 1.00 97.25 88 ALA A O 1
ATOM 704 N N . VAL A 1 89 ? 22.902 0.861 -21.828 1.00 96.25 89 VAL A N 1
ATOM 705 C CA . VAL A 1 89 ? 21.551 1.321 -22.201 1.00 96.25 89 VAL A CA 1
ATOM 706 C C . VAL A 1 89 ? 21.624 2.598 -23.048 1.00 96.25 89 VAL A C 1
ATOM 708 O O . VAL A 1 89 ? 20.955 2.702 -24.075 1.00 96.25 89 VAL A O 1
ATOM 711 N N . SER A 1 90 ? 22.465 3.556 -22.648 1.00 96.94 90 SER A N 1
ATOM 712 C CA . SER A 1 90 ? 22.716 4.803 -23.380 1.00 96.94 90 SER A CA 1
ATOM 713 C C . SER A 1 90 ? 23.259 4.548 -24.784 1.00 96.94 90 SER A C 1
ATOM 715 O O . SER A 1 90 ? 22.789 5.158 -25.743 1.00 96.94 90 SER A O 1
ATOM 717 N N . ASN A 1 91 ? 24.219 3.634 -24.917 1.00 97.44 91 ASN A N 1
ATOM 718 C CA . ASN A 1 91 ? 24.831 3.261 -26.190 1.00 97.44 91 ASN A CA 1
ATOM 719 C C . ASN A 1 91 ? 23.851 2.493 -27.095 1.00 97.44 91 ASN A C 1
ATOM 721 O O . ASN A 1 91 ? 23.721 2.820 -28.272 1.00 97.44 91 ASN A O 1
ATOM 725 N N . TYR A 1 92 ? 23.070 1.566 -26.542 1.00 97.00 92 TYR A N 1
ATOM 726 C CA . TYR A 1 92 ? 22.062 0.799 -27.279 1.00 97.00 92 TYR A CA 1
ATOM 727 C C . TYR A 1 92 ? 20.918 1.679 -27.799 1.00 97.00 92 TYR A C 1
ATOM 729 O O . TYR A 1 92 ? 20.441 1.517 -28.926 1.00 97.00 92 TYR A O 1
ATOM 737 N N . MET A 1 93 ? 20.459 2.624 -26.974 1.00 95.31 93 MET A N 1
ATOM 738 C CA . MET A 1 93 ? 19.396 3.560 -27.344 1.00 95.31 93 MET A CA 1
ATOM 739 C C . MET A 1 93 ? 19.914 4.752 -28.157 1.00 95.31 93 MET A C 1
ATOM 741 O O . MET A 1 93 ? 19.108 5.463 -28.754 1.00 95.31 93 MET A O 1
ATOM 745 N N . TRP A 1 94 ? 21.232 4.968 -28.172 1.00 95.50 94 TRP A N 1
ATOM 746 C CA . TRP A 1 94 ? 21.904 6.162 -28.688 1.00 95.50 94 TRP A CA 1
ATOM 747 C C . TRP A 1 94 ? 21.355 7.479 -28.099 1.00 95.50 94 TRP A C 1
ATOM 749 O O . TRP A 1 94 ? 21.161 8.483 -28.789 1.00 95.50 94 TRP A O 1
ATOM 759 N N . ILE A 1 95 ? 21.089 7.464 -26.790 1.00 94.56 95 ILE A N 1
ATOM 760 C CA . ILE A 1 95 ? 20.525 8.572 -26.000 1.00 94.56 95 ILE A CA 1
ATOM 761 C C . ILE A 1 95 ? 21.490 8.913 -24.867 1.00 94.56 95 ILE A C 1
ATOM 763 O O . ILE A 1 95 ? 22.171 8.028 -24.357 1.00 94.56 95 ILE A O 1
ATOM 767 N N . ASP A 1 96 ? 21.559 10.177 -24.448 1.00 95.19 96 ASP A N 1
ATOM 768 C CA . ASP A 1 96 ? 22.356 10.581 -23.283 1.00 95.19 96 ASP A CA 1
ATOM 769 C C . ASP A 1 96 ? 22.054 9.731 -22.039 1.00 95.19 96 ASP A C 1
ATOM 771 O O . ASP A 1 96 ? 20.898 9.471 -21.696 1.00 95.19 96 ASP A O 1
ATOM 775 N N . ILE A 1 97 ? 23.108 9.336 -21.324 1.00 94.88 97 ILE A N 1
ATOM 776 C CA . ILE A 1 97 ? 23.005 8.447 -20.164 1.00 94.88 97 ILE A CA 1
ATOM 777 C C . ILE A 1 97 ? 22.065 8.983 -19.079 1.00 94.88 97 ILE A C 1
ATOM 779 O O . ILE A 1 97 ? 21.274 8.220 -18.522 1.00 94.88 97 ILE A O 1
ATOM 783 N N . ASN A 1 98 ? 22.077 10.293 -18.815 1.00 92.94 98 ASN A N 1
ATOM 784 C CA . ASN A 1 98 ? 21.216 10.883 -17.790 1.00 92.94 98 ASN A CA 1
ATOM 785 C C . ASN A 1 98 ? 19.745 10.841 -18.200 1.00 92.94 98 ASN A C 1
ATOM 787 O O . ASN A 1 98 ? 18.862 10.724 -17.348 1.00 92.94 98 ASN A O 1
ATOM 791 N N . ASP A 1 99 ? 19.475 10.930 -19.500 1.00 92.00 99 ASP A N 1
ATOM 792 C CA . ASP A 1 99 ? 18.116 10.869 -20.009 1.00 92.00 99 ASP A CA 1
ATOM 793 C C . ASP A 1 99 ? 17.591 9.420 -20.003 1.00 92.00 99 ASP A C 1
ATOM 795 O O . ASP A 1 99 ? 16.425 9.207 -19.669 1.00 92.00 99 ASP A O 1
ATOM 799 N N . CYS A 1 100 ? 18.445 8.414 -20.247 1.00 90.75 100 CYS A N 1
ATOM 800 C CA . CYS A 1 100 ? 18.110 6.999 -20.026 1.00 90.75 100 CYS A CA 1
ATOM 801 C C . CYS A 1 100 ? 17.778 6.709 -18.555 1.00 90.75 100 CYS A C 1
ATOM 803 O O . CYS A 1 100 ? 16.750 6.088 -18.277 1.00 90.75 100 CYS A O 1
ATOM 805 N N . ILE A 1 101 ? 18.592 7.203 -17.613 1.00 90.31 101 ILE A N 1
ATOM 806 C CA . ILE A 1 101 ? 18.324 7.081 -16.168 1.00 90.31 101 ILE A CA 1
ATOM 807 C C . ILE A 1 101 ? 16.965 7.698 -15.834 1.00 90.31 101 ILE A C 1
ATOM 809 O O . ILE A 1 101 ? 16.127 7.063 -15.196 1.00 90.31 101 ILE A O 1
ATOM 813 N N . ARG A 1 102 ? 16.702 8.913 -16.324 1.00 86.81 102 ARG A N 1
ATOM 814 C CA . ARG A 1 102 ? 15.431 9.612 -16.100 1.00 86.81 102 ARG A CA 1
ATOM 815 C C . ARG A 1 102 ? 14.241 8.848 -16.682 1.00 86.81 102 ARG A C 1
ATOM 817 O O . ARG A 1 102 ? 13.193 8.761 -16.042 1.00 86.81 102 ARG A O 1
ATOM 824 N N . MET A 1 103 ? 14.389 8.300 -17.887 1.00 88.56 103 MET A N 1
ATOM 825 C CA . MET A 1 103 ? 13.350 7.514 -18.550 1.00 88.56 103 MET A CA 1
ATOM 826 C C . MET A 1 103 ? 13.045 6.234 -17.766 1.00 88.56 103 MET A C 1
ATOM 828 O O . MET A 1 103 ? 11.873 5.941 -17.531 1.00 88.56 103 MET A O 1
ATOM 832 N N . VAL A 1 104 ? 14.070 5.512 -17.299 1.00 87.75 104 VAL A N 1
ATOM 833 C CA . VAL A 1 104 ? 13.889 4.337 -16.433 1.00 87.75 104 VAL A CA 1
ATOM 834 C C . VAL A 1 104 ? 13.240 4.726 -15.112 1.00 87.75 104 VAL A C 1
ATOM 836 O O . VAL A 1 104 ? 12.293 4.057 -14.715 1.00 87.75 104 VAL A O 1
ATOM 839 N N . GLY A 1 105 ? 13.648 5.827 -14.476 1.00 84.81 105 GLY A N 1
ATOM 840 C CA . GLY A 1 105 ? 12.998 6.333 -13.262 1.00 84.81 105 GLY A CA 1
ATOM 841 C C . GLY A 1 105 ? 11.490 6.510 -13.461 1.00 84.81 105 GLY A C 1
ATOM 842 O O . GLY A 1 105 ? 10.680 5.947 -12.729 1.00 84.81 105 GLY A O 1
ATOM 843 N N . MET A 1 106 ? 11.076 7.159 -14.552 1.00 81.75 106 MET A N 1
ATOM 844 C CA . MET A 1 106 ? 9.648 7.317 -14.866 1.00 81.75 106 MET A CA 1
ATOM 845 C C . MET A 1 106 ? 8.907 6.005 -15.175 1.00 81.75 106 MET A C 1
ATOM 847 O O . MET A 1 106 ? 7.694 5.923 -14.955 1.00 81.75 106 MET A O 1
ATOM 851 N N . LEU A 1 107 ? 9.595 4.990 -15.701 1.00 78.50 107 LEU A N 1
ATOM 852 C CA . LEU A 1 107 ? 9.000 3.730 -16.163 1.00 78.50 107 LEU A CA 1
ATOM 853 C C . LEU A 1 107 ? 9.054 2.594 -15.149 1.00 78.50 107 LEU A C 1
ATOM 855 O O . LEU A 1 107 ? 8.192 1.717 -15.169 1.00 78.50 107 LEU A O 1
ATOM 859 N N . CYS A 1 108 ? 10.018 2.602 -14.242 1.00 74.88 108 CYS A N 1
ATOM 860 C CA . CYS A 1 108 ? 10.288 1.496 -13.332 1.00 74.88 108 CYS A CA 1
ATOM 861 C C . CYS A 1 108 ? 9.999 1.888 -11.885 1.00 74.88 108 CYS A C 1
ATOM 863 O O . CYS A 1 108 ? 9.374 1.098 -11.183 1.00 74.88 108 CYS A O 1
ATOM 865 N N . GLU A 1 109 ? 10.284 3.123 -11.473 1.00 76.44 109 GLU A N 1
ATOM 866 C CA . GLU A 1 109 ? 10.086 3.540 -10.082 1.00 76.44 109 GLU A CA 1
ATOM 867 C C . GLU A 1 109 ? 8.613 3.828 -9.766 1.00 76.44 109 GLU A C 1
ATOM 869 O O . GLU A 1 109 ? 7.792 4.114 -10.652 1.00 76.44 109 GLU A O 1
ATOM 874 N N . GLU A 1 110 ? 8.247 3.680 -8.493 1.00 79.25 110 GLU A N 1
ATOM 875 C CA . GLU A 1 110 ? 6.943 4.125 -8.014 1.00 79.25 110 GLU A CA 1
ATOM 876 C C . GLU A 1 110 ? 6.863 5.647 -8.151 1.00 79.25 110 GLU A C 1
ATOM 878 O O . GLU A 1 110 ? 7.764 6.372 -7.741 1.00 79.25 110 GLU A O 1
ATOM 883 N N . PHE A 1 111 ? 5.780 6.141 -8.755 1.00 84.19 111 PHE A N 1
ATOM 884 C CA . PHE A 1 111 ? 5.585 7.578 -8.892 1.00 84.19 111 PHE A CA 1
ATOM 885 C C . PHE A 1 111 ? 5.367 8.203 -7.509 1.00 84.19 111 PHE A C 1
ATOM 887 O O . PHE A 1 111 ? 4.356 7.928 -6.855 1.00 84.19 111 PHE A O 1
ATOM 894 N N . GLU A 1 112 ? 6.290 9.061 -7.080 1.00 88.62 112 GLU A N 1
ATOM 895 C CA . GLU A 1 112 ? 6.212 9.718 -5.781 1.00 88.62 112 GLU A CA 1
ATOM 896 C C . GLU A 1 112 ? 5.355 10.993 -5.829 1.00 88.62 112 GLU A C 1
ATOM 898 O O . GLU A 1 112 ? 5.540 11.892 -6.651 1.00 88.62 112 GLU A O 1
ATOM 903 N N . TRP A 1 113 ? 4.410 11.097 -4.894 1.00 90.25 113 TRP A N 1
ATOM 904 C CA . TRP A 1 113 ? 3.561 12.274 -4.720 1.00 90.25 113 TRP A CA 1
ATOM 905 C C . TRP A 1 113 ? 4.206 13.296 -3.780 1.00 90.25 113 TRP A C 1
ATOM 907 O O . TRP A 1 113 ? 3.755 13.470 -2.639 1.00 90.25 113 TRP A O 1
ATOM 917 N N . THR A 1 114 ? 5.227 14.001 -4.267 1.00 90.94 114 THR A N 1
ATOM 918 C CA . THR A 1 114 ? 5.840 15.115 -3.526 1.00 90.94 114 THR A CA 1
ATOM 919 C C . THR A 1 114 ? 4.911 16.330 -3.472 1.00 90.94 114 THR A C 1
ATOM 921 O O . THR A 1 114 ? 3.944 16.442 -4.238 1.00 90.94 114 THR A O 1
ATOM 924 N N . ASP A 1 115 ? 5.175 17.260 -2.559 1.00 88.06 115 ASP A N 1
ATOM 925 C CA . ASP A 1 115 ? 4.360 18.471 -2.440 1.00 88.06 115 ASP A CA 1
ATOM 926 C C . ASP A 1 115 ? 4.529 19.396 -3.656 1.00 88.06 115 ASP A C 1
ATOM 928 O O . ASP A 1 115 ? 3.555 20.018 -4.088 1.00 88.06 115 ASP A O 1
ATOM 932 N N . GLU A 1 116 ? 5.697 19.397 -4.303 1.00 91.06 116 GLU A N 1
ATOM 933 C CA . GLU A 1 116 ? 5.941 20.096 -5.570 1.00 91.06 116 GLU A CA 1
ATOM 934 C C . GLU A 1 116 ? 5.087 19.516 -6.701 1.00 91.06 116 GLU A C 1
ATOM 936 O O . GLU A 1 116 ? 4.481 20.269 -7.471 1.00 91.06 116 GLU A O 1
ATOM 941 N N . VAL A 1 117 ? 4.991 18.184 -6.787 1.00 92.62 117 VAL A N 1
ATOM 942 C CA . VAL A 1 117 ? 4.140 17.501 -7.772 1.00 92.62 117 VAL A CA 1
ATOM 943 C C . VAL A 1 117 ? 2.669 17.826 -7.521 1.00 92.62 117 VAL A C 1
ATOM 945 O O . VAL A 1 117 ? 1.953 18.188 -8.457 1.00 92.62 117 VAL A O 1
ATOM 948 N N . LYS A 1 118 ? 2.206 17.774 -6.266 1.00 94.12 118 LYS A N 1
ATOM 949 C CA . LYS A 1 118 ? 0.823 18.141 -5.906 1.00 94.12 118 LYS A CA 1
ATOM 950 C C . LYS A 1 118 ? 0.521 19.605 -6.227 1.00 94.12 118 LYS A C 1
ATOM 952 O O . LYS A 1 118 ? -0.553 19.902 -6.752 1.00 94.12 118 LYS A O 1
ATOM 957 N N . ALA A 1 119 ? 1.456 20.514 -5.952 1.00 92.25 119 ALA A N 1
ATOM 958 C CA . ALA A 1 119 ? 1.325 21.927 -6.294 1.00 92.25 119 ALA A CA 1
ATOM 959 C C . ALA A 1 119 ? 1.265 22.129 -7.814 1.00 92.25 119 ALA A C 1
ATOM 961 O O . ALA A 1 119 ? 0.435 22.895 -8.304 1.00 92.25 119 ALA A O 1
ATOM 962 N N . ARG A 1 120 ? 2.087 21.400 -8.579 1.00 94.81 120 ARG A N 1
ATOM 963 C CA . ARG A 1 120 ? 2.036 21.408 -10.047 1.00 94.81 120 ARG A CA 1
ATOM 964 C C . ARG A 1 120 ? 0.686 20.914 -10.566 1.00 94.81 120 ARG A C 1
ATOM 966 O O . ARG A 1 120 ? 0.110 21.564 -11.427 1.00 94.81 120 ARG A O 1
ATOM 973 N N . VAL A 1 121 ? 0.148 19.825 -10.018 1.00 96.00 121 VAL A N 1
ATOM 974 C CA . VAL A 1 121 ? -1.186 19.301 -10.371 1.00 96.00 121 VAL A CA 1
ATOM 975 C C . VAL A 1 121 ? -2.279 20.337 -10.124 1.00 96.00 121 VAL A C 1
ATOM 977 O O . VAL A 1 121 ? -3.164 20.499 -10.962 1.00 96.00 121 VAL A O 1
ATOM 980 N N . ALA A 1 122 ? -2.224 21.036 -8.986 1.00 93.69 122 ALA A N 1
ATOM 981 C CA . ALA A 1 122 ? -3.181 22.088 -8.660 1.00 93.69 122 ALA A CA 1
ATOM 982 C C . ALA A 1 122 ? -3.133 23.229 -9.690 1.00 93.69 122 ALA A C 1
ATOM 984 O O . ALA A 1 122 ? -4.181 23.572 -10.233 1.00 93.69 122 ALA A O 1
ATOM 985 N N . ARG A 1 123 ? -1.932 23.721 -10.035 1.00 95.69 123 ARG A N 1
ATOM 986 C CA . ARG A 1 123 ? -1.742 24.763 -11.062 1.00 95.69 123 ARG A CA 1
ATOM 987 C C . ARG A 1 123 ? -2.254 24.338 -12.438 1.00 95.69 123 ARG A C 1
ATOM 989 O O . ARG A 1 123 ? -3.094 25.024 -13.004 1.00 95.69 123 ARG A O 1
ATOM 996 N N . LEU A 1 124 ? -1.839 23.168 -12.936 1.00 95.25 124 LEU A N 1
ATOM 997 C CA . LEU A 1 124 ? -2.299 22.656 -14.238 1.00 95.25 124 LEU A CA 1
ATOM 998 C C . LEU A 1 124 ? -3.828 22.509 -14.277 1.00 95.25 124 LEU A C 1
ATOM 1000 O O . LEU A 1 124 ? -4.464 22.689 -15.315 1.00 95.25 124 LEU A O 1
ATOM 1004 N N . ARG A 1 125 ? -4.447 22.192 -13.131 1.00 96.69 125 ARG A N 1
ATOM 1005 C CA . ARG A 1 125 ? -5.903 22.114 -13.040 1.00 96.69 125 ARG A CA 1
ATOM 1006 C C . ARG A 1 125 ? -6.574 23.488 -13.061 1.00 96.69 125 ARG A C 1
ATOM 1008 O O . ARG A 1 125 ? -7.650 23.600 -13.646 1.00 96.69 125 ARG A O 1
ATOM 1015 N N . GLU A 1 126 ? -5.977 24.494 -12.428 1.00 94.06 126 GLU A N 1
ATOM 1016 C CA . GLU A 1 126 ? -6.426 25.895 -12.484 1.00 94.06 126 GLU A CA 1
ATOM 1017 C C . GLU A 1 126 ? -6.307 26.473 -13.901 1.00 94.06 126 GLU A C 1
ATOM 1019 O O . GLU A 1 126 ? -7.194 27.206 -14.329 1.00 94.06 126 GLU A O 1
ATOM 1024 N N . GLU A 1 127 ? -5.301 26.044 -14.666 1.00 97.12 127 GLU A N 1
ATOM 1025 C CA . GLU A 1 127 ? -5.127 26.341 -16.099 1.00 97.12 127 GLU A CA 1
ATOM 1026 C C . GLU A 1 127 ? -6.161 25.642 -17.007 1.00 97.12 127 GLU A C 1
ATOM 1028 O O . GLU A 1 127 ? -6.172 25.836 -18.219 1.00 97.12 127 GLU A O 1
ATOM 1033 N N . GLY A 1 128 ? -7.059 24.831 -16.439 1.00 97.00 128 GLY A N 1
ATOM 1034 C CA . GLY A 1 128 ? -8.170 24.214 -17.160 1.00 97.00 128 GLY A CA 1
ATOM 1035 C C . GLY A 1 128 ? -7.891 22.822 -17.726 1.00 97.00 128 GLY A C 1
ATOM 1036 O O . GLY A 1 128 ? -8.832 22.204 -18.229 1.00 97.00 128 GLY A O 1
ATOM 1037 N N . MET A 1 129 ? -6.680 22.267 -17.577 1.00 97.00 129 MET A N 1
ATOM 1038 C CA . MET A 1 129 ? -6.374 20.923 -18.088 1.00 97.00 129 MET A CA 1
ATOM 1039 C C . MET A 1 129 ? -7.246 19.844 -17.449 1.00 97.00 129 MET A C 1
ATOM 1041 O O . MET A 1 129 ? -7.573 19.875 -16.252 1.00 97.00 129 MET A O 1
ATOM 1045 N N . SER A 1 130 ? -7.605 18.847 -18.252 1.00 97.44 130 SER A N 1
ATOM 1046 C CA . SER A 1 130 ? -8.284 17.644 -17.786 1.00 97.44 130 SER A CA 1
ATOM 1047 C C . SER A 1 130 ? -7.342 16.770 -16.951 1.00 97.44 130 SER A C 1
ATOM 1049 O O . SER A 1 130 ? -6.127 16.757 -17.136 1.00 97.44 130 SER A O 1
ATOM 1051 N N . TYR A 1 131 ? -7.898 15.954 -16.052 1.00 96.94 131 TYR A N 1
ATOM 1052 C CA . TYR A 1 131 ? -7.098 15.013 -15.254 1.00 96.94 131 TYR A CA 1
ATOM 1053 C C . TYR A 1 131 ? -6.307 14.020 -16.111 1.00 96.94 131 TYR A C 1
ATOM 1055 O O . TYR A 1 131 ? -5.243 13.564 -15.702 1.00 96.94 131 TYR A O 1
ATOM 1063 N N . LYS A 1 132 ? -6.813 13.694 -17.305 1.00 95.31 132 LYS A N 1
ATOM 1064 C CA . LYS A 1 132 ? -6.140 12.809 -18.256 1.00 95.31 132 LYS A CA 1
ATOM 1065 C C . LYS A 1 132 ? -4.908 13.473 -18.872 1.00 95.31 132 LYS A C 1
ATOM 1067 O O . LYS A 1 132 ? -3.879 12.817 -18.987 1.00 95.31 132 LYS A O 1
ATOM 1072 N N . GLU A 1 133 ? -5.002 14.747 -19.243 1.00 93.75 133 GLU A N 1
ATOM 1073 C CA . GLU A 1 133 ? -3.859 15.524 -19.742 1.00 93.75 133 GLU A CA 1
ATOM 1074 C C . GLU A 1 133 ? -2.819 15.711 -18.641 1.00 93.75 133 GLU A C 1
ATOM 1076 O O . GLU A 1 133 ? -1.656 15.397 -18.860 1.00 93.75 133 GLU A O 1
ATOM 1081 N N . ILE A 1 134 ? -3.238 16.088 -17.429 1.00 95.31 134 ILE A N 1
ATOM 1082 C CA . ILE A 1 134 ? -2.331 16.232 -16.279 1.00 95.31 134 ILE A CA 1
ATOM 1083 C C . ILE A 1 134 ? -1.597 14.917 -15.989 1.00 95.31 134 ILE A C 1
ATOM 1085 O O . ILE A 1 134 ? -0.384 14.926 -15.799 1.00 95.31 134 ILE A O 1
ATOM 1089 N N . ALA A 1 135 ? -2.306 13.781 -15.988 1.00 93.88 135 ALA A N 1
ATOM 1090 C CA . ALA A 1 135 ? -1.691 12.468 -15.801 1.00 93.88 135 ALA A CA 1
ATOM 1091 C C . ALA A 1 135 ? -0.591 12.217 -16.837 1.00 93.88 135 ALA A C 1
ATOM 1093 O O . ALA A 1 135 ? 0.546 11.938 -16.462 1.00 93.88 135 ALA A O 1
ATOM 1094 N N . ARG A 1 136 ? -0.909 12.417 -18.123 1.00 89.38 136 ARG A N 1
ATOM 1095 C CA . ARG A 1 136 ? 0.054 12.282 -19.222 1.00 89.38 136 ARG A CA 1
ATOM 1096 C C . ARG A 1 136 ? 1.231 13.238 -19.078 1.00 89.38 136 ARG A C 1
ATOM 1098 O O . ARG A 1 136 ? 2.351 12.816 -19.298 1.00 89.38 136 ARG A O 1
ATOM 1105 N N . GLN A 1 137 ? 1.025 14.489 -18.674 1.00 89.12 137 GLN A N 1
ATOM 1106 C CA . GLN A 1 137 ? 2.124 15.445 -18.504 1.00 89.12 137 GLN A CA 1
ATOM 1107 C C . GLN A 1 137 ? 3.094 15.084 -17.374 1.00 89.12 137 GLN A C 1
ATOM 1109 O O . GLN A 1 137 ? 4.251 15.500 -17.410 1.00 89.12 137 GLN A O 1
ATOM 1114 N N . LEU A 1 138 ? 2.629 14.359 -16.357 1.00 89.69 138 LEU A N 1
ATOM 1115 C CA . LEU A 1 138 ? 3.424 14.066 -15.167 1.00 89.69 138 LEU A CA 1
ATOM 1116 C C . LEU A 1 138 ? 4.155 12.732 -15.256 1.00 89.69 138 LEU A C 1
ATOM 1118 O O . LEU A 1 138 ? 5.307 12.649 -14.841 1.00 89.69 138 LEU A O 1
ATOM 1122 N N . SER A 1 139 ? 3.492 11.685 -15.747 1.00 88.81 139 SER A N 1
ATOM 1123 C CA . SER A 1 139 ? 4.114 10.374 -15.912 1.00 88.81 139 SER A CA 1
ATOM 1124 C C . SER A 1 139 ? 3.240 9.451 -16.760 1.00 88.81 139 SER A C 1
ATOM 1126 O O . SER A 1 139 ? 2.019 9.425 -16.579 1.00 88.81 139 SER A O 1
ATOM 1128 N N . PRO A 1 140 ? 3.840 8.590 -17.600 1.00 85.19 140 PRO A N 1
ATOM 1129 C CA . PRO A 1 140 ? 3.097 7.582 -18.353 1.00 85.19 140 PRO A CA 1
ATOM 1130 C C . PRO A 1 140 ? 2.392 6.541 -17.462 1.00 85.19 140 PRO A C 1
ATOM 1132 O O . PRO A 1 140 ? 1.498 5.844 -17.940 1.00 85.19 140 PRO A O 1
ATOM 1135 N N . LYS A 1 141 ? 2.765 6.422 -16.178 1.00 86.06 141 LYS A N 1
ATOM 1136 C CA . LYS A 1 141 ? 2.124 5.508 -15.215 1.00 86.06 141 LYS A CA 1
ATOM 1137 C C . LYS A 1 141 ? 0.866 6.073 -14.571 1.00 86.06 141 LYS A C 1
ATOM 1139 O O . LYS A 1 141 ? 0.088 5.321 -13.982 1.00 86.06 141 LYS A O 1
ATOM 1144 N N . LEU A 1 142 ? 0.691 7.390 -14.604 1.00 91.50 142 LEU A N 1
ATOM 1145 C CA . LEU A 1 142 ? -0.419 8.017 -13.912 1.00 91.50 142 LEU A CA 1
ATOM 1146 C C . LEU A 1 142 ? -1.714 7.864 -14.697 1.00 91.50 142 LEU A C 1
ATOM 1148 O O . LEU A 1 142 ? -1.761 7.927 -15.924 1.00 91.50 142 LEU A O 1
ATOM 1152 N N . THR A 1 143 ? -2.799 7.710 -13.948 1.00 94.19 143 THR A N 1
ATOM 1153 C CA . THR A 1 143 ? -4.156 7.681 -14.490 1.00 94.19 143 THR A CA 1
ATOM 1154 C C . THR A 1 143 ? -4.912 8.938 -14.072 1.00 94.19 143 THR A C 1
ATOM 1156 O O . THR A 1 143 ? -4.557 9.599 -13.093 1.00 94.19 143 THR A O 1
ATOM 1159 N N . ALA A 1 144 ? -5.995 9.259 -14.783 1.00 96.56 144 ALA A N 1
ATOM 1160 C CA . ALA A 1 144 ? -6.887 10.354 -14.396 1.00 96.56 144 ALA A CA 1
ATOM 1161 C C . ALA A 1 144 ? -7.447 10.172 -12.968 1.00 96.56 144 ALA A C 1
ATOM 1163 O O . ALA A 1 144 ? -7.612 11.151 -12.237 1.00 96.56 144 ALA A O 1
ATOM 1164 N N . ASP A 1 145 ? -7.671 8.926 -12.541 1.00 95.81 145 ASP A N 1
ATOM 1165 C CA . ASP A 1 145 ? -8.099 8.584 -11.182 1.00 95.81 145 ASP A CA 1
ATOM 1166 C C . ASP A 1 145 ? -7.033 8.934 -10.145 1.00 95.81 145 ASP A C 1
ATOM 1168 O O . ASP A 1 145 ? -7.357 9.505 -9.105 1.00 95.81 145 ASP A O 1
ATOM 1172 N N . SER A 1 146 ? -5.759 8.668 -10.438 1.00 94.88 146 SER A N 1
ATOM 1173 C CA . SER A 1 146 ? -4.643 9.042 -9.561 1.00 94.88 146 SER A CA 1
ATOM 1174 C C . SER A 1 146 ? -4.591 10.561 -9.345 1.00 94.88 146 SER A C 1
ATOM 1176 O O . SER A 1 146 ? -4.478 11.019 -8.208 1.00 94.88 146 SER A O 1
ATOM 1178 N N . ILE A 1 147 ? -4.767 11.353 -10.412 1.00 97.12 147 ILE A N 1
ATOM 1179 C CA . ILE A 1 147 ? -4.848 12.823 -10.318 1.00 97.12 147 ILE A CA 1
ATOM 1180 C C . ILE A 1 147 ? -6.073 13.260 -9.505 1.00 97.12 147 ILE A C 1
ATOM 1182 O O . ILE A 1 147 ? -5.981 14.136 -8.643 1.00 97.12 147 ILE A O 1
ATOM 1186 N N . THR A 1 148 ? -7.221 12.625 -9.746 1.00 95.94 148 THR A N 1
ATOM 1187 C CA . THR A 1 148 ? -8.475 12.900 -9.031 1.00 95.94 148 THR A CA 1
ATOM 1188 C C . THR A 1 148 ? -8.324 12.635 -7.533 1.00 95.94 148 THR A C 1
ATOM 1190 O O . THR A 1 148 ? -8.711 13.467 -6.710 1.00 95.94 148 THR A O 1
ATOM 1193 N N . GLN A 1 149 ? -7.709 11.510 -7.161 1.00 92.94 149 GLN A N 1
ATOM 1194 C CA . GLN A 1 149 ? -7.403 11.161 -5.775 1.00 92.94 149 GLN A CA 1
ATOM 1195 C C . GLN A 1 149 ? -6.432 12.158 -5.142 1.00 92.94 149 GLN A C 1
ATOM 1197 O O . GLN A 1 149 ? -6.699 12.609 -4.027 1.00 92.94 149 GLN A O 1
ATOM 1202 N N . CYS A 1 150 ? -5.376 12.561 -5.857 1.00 94.12 150 CYS A N 1
ATOM 1203 C CA . CYS A 1 150 ? -4.457 13.608 -5.415 1.00 94.12 150 CYS A CA 1
ATOM 1204 C C . CYS A 1 150 ? -5.223 14.899 -5.091 1.00 94.12 150 CYS A C 1
ATOM 1206 O O . CYS A 1 150 ? -5.212 15.345 -3.946 1.00 94.12 150 CYS A O 1
ATOM 1208 N N . ILE A 1 151 ? -5.986 15.451 -6.038 1.00 93.31 151 ILE A N 1
ATOM 1209 C CA . ILE A 1 151 ? -6.743 16.699 -5.835 1.00 93.31 151 ILE A CA 1
ATOM 1210 C C . ILE A 1 151 ? -7.764 16.567 -4.706 1.00 93.31 151 ILE A C 1
ATOM 1212 O O . ILE A 1 151 ? -7.911 17.483 -3.894 1.00 93.31 151 ILE A O 1
ATOM 1216 N N . HIS A 1 152 ? -8.468 15.439 -4.613 1.00 90.44 152 HIS A N 1
ATOM 1217 C CA . HIS A 1 152 ? -9.380 15.204 -3.500 1.00 90.44 152 HIS A CA 1
ATOM 1218 C C . HIS A 1 152 ? -8.654 15.126 -2.163 1.00 90.44 152 HIS A C 1
ATOM 1220 O O . HIS A 1 152 ? -9.202 15.612 -1.176 1.00 90.44 152 HIS A O 1
ATOM 1226 N N . SER A 1 153 ? -7.458 14.544 -2.110 1.00 87.00 153 SER A N 1
ATOM 1227 C CA . SER A 1 153 ? -6.654 14.492 -0.889 1.00 87.00 153 SER A CA 1
ATOM 1228 C C . SER A 1 153 ? -6.146 15.875 -0.474 1.00 87.00 153 SER A C 1
ATOM 1230 O O . SER A 1 153 ? -6.185 16.182 0.712 1.00 87.00 153 SER A O 1
ATOM 1232 N N . THR A 1 154 ? -5.786 16.740 -1.431 1.00 86.69 154 THR A N 1
ATOM 1233 C CA . THR A 1 154 ? -5.312 18.108 -1.163 1.00 86.69 154 THR A CA 1
ATOM 1234 C C . THR A 1 154 ? -6.451 19.057 -0.785 1.00 86.69 154 THR A C 1
ATOM 1236 O O . THR A 1 154 ? -6.295 19.903 0.089 1.00 86.69 154 THR A O 1
ATOM 1239 N N . ARG A 1 155 ? -7.622 18.930 -1.428 1.00 86.44 155 ARG A N 1
ATOM 1240 C CA . ARG A 1 155 ? -8.789 19.795 -1.166 1.00 86.44 155 ARG A CA 1
ATOM 1241 C C . ARG A 1 155 ? -9.580 19.381 0.061 1.00 86.44 155 ARG A C 1
ATOM 1243 O O . ARG A 1 155 ? -10.240 20.217 0.675 1.00 86.44 155 ARG A O 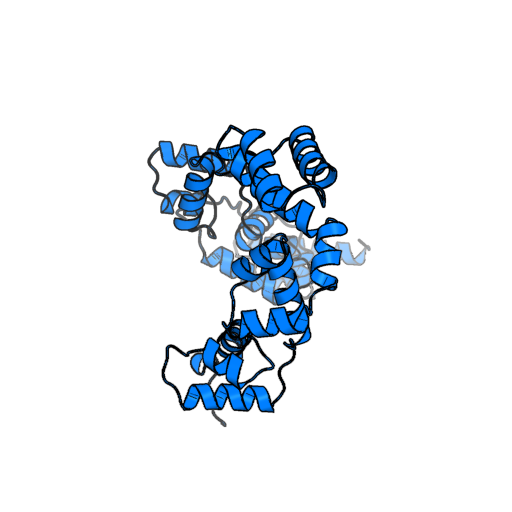1
ATOM 1250 N N . ARG A 1 156 ? -9.595 18.089 0.393 1.00 79.75 156 ARG A N 1
ATOM 1251 C CA . ARG A 1 156 ? -10.259 17.647 1.614 1.00 79.75 156 ARG A CA 1
ATOM 1252 C C . ARG A 1 156 ? -9.366 18.074 2.770 1.00 79.75 156 ARG A C 1
ATOM 1254 O O . ARG A 1 156 ? -8.256 17.557 2.864 1.00 79.75 156 ARG A O 1
ATOM 1261 N N . PRO A 1 157 ? -9.833 18.959 3.672 1.00 72.00 157 PRO A N 1
ATOM 1262 C CA . PRO A 1 157 ? -9.107 19.159 4.912 1.00 72.00 157 PRO A CA 1
ATOM 1263 C C . PRO A 1 157 ? -8.910 17.775 5.536 1.00 72.00 157 PRO A C 1
ATOM 1265 O O . PRO A 1 157 ? -9.836 16.952 5.443 1.00 72.00 157 PRO A O 1
ATOM 1268 N N . PRO A 1 158 ? -7.736 17.490 6.126 1.00 72.62 158 PRO A N 1
ATOM 1269 C CA . PRO A 1 158 ? -7.474 16.187 6.707 1.00 72.62 158 PRO A CA 1
ATOM 1270 C C . PRO A 1 158 ? -8.675 15.812 7.576 1.00 72.62 158 PRO A C 1
ATOM 1272 O O . PRO A 1 158 ? -9.101 16.584 8.443 1.00 72.62 158 PRO A O 1
ATOM 1275 N N . ARG A 1 159 ? -9.295 14.660 7.263 1.00 74.81 159 ARG A N 1
ATOM 1276 C CA . ARG A 1 159 ? -10.535 14.205 7.927 1.00 74.81 159 ARG A CA 1
ATOM 1277 C C . ARG A 1 159 ? -10.368 14.179 9.447 1.00 74.81 159 ARG A C 1
ATOM 1279 O O . ARG A 1 159 ? -11.335 14.326 10.190 1.00 74.81 159 ARG A O 1
ATOM 1286 N N . HIS A 1 160 ? -9.120 14.050 9.879 1.00 81.12 160 HIS A N 1
ATOM 1287 C CA . HIS A 1 160 ? -8.681 13.981 11.249 1.00 81.12 160 HIS A CA 1
ATOM 1288 C C . HIS A 1 160 ? -7.547 14.977 11.462 1.00 81.12 160 HIS A C 1
ATOM 1290 O O . HIS A 1 160 ? -6.554 14.954 10.740 1.00 81.12 160 HIS A O 1
ATOM 1296 N N . VAL A 1 161 ? -7.696 15.840 12.462 1.00 86.56 161 VAL A N 1
ATOM 1297 C CA . VAL A 1 161 ? -6.580 16.646 12.961 1.00 86.56 161 VAL A CA 1
ATOM 1298 C C . VAL A 1 161 ? -5.794 15.740 13.908 1.00 86.56 161 VAL A C 1
ATOM 1300 O O . VAL A 1 161 ? -6.397 15.255 14.872 1.00 86.56 161 VAL A O 1
ATOM 1303 N N . PRO A 1 162 ? -4.506 15.452 13.641 1.00 91.62 162 PRO A N 1
ATOM 1304 C CA . PRO A 1 162 ? -3.696 14.656 14.551 1.00 91.62 162 PRO A CA 1
ATOM 1305 C C . PRO A 1 162 ? -3.678 15.291 15.942 1.00 91.62 162 PRO A C 1
ATOM 1307 O O . PRO A 1 162 ? -3.619 16.512 16.066 1.00 91.62 162 PRO A O 1
ATOM 1310 N N . LEU A 1 163 ? -3.717 14.455 16.978 1.00 93.25 163 LEU A N 1
ATOM 1311 C CA . LEU A 1 163 ? -3.518 14.923 18.347 1.00 93.25 163 LEU A CA 1
ATOM 1312 C C . LEU A 1 163 ? -2.062 15.342 18.549 1.00 93.25 163 LEU A C 1
ATOM 1314 O O . LEU A 1 163 ? -1.152 14.640 18.076 1.00 93.25 163 LEU A O 1
ATOM 1318 N N . THR A 1 164 ? -1.846 16.421 19.296 1.00 94.69 164 THR A N 1
ATOM 1319 C CA . THR A 1 164 ? -0.510 16.786 19.781 1.00 94.69 164 THR A CA 1
ATOM 1320 C C . THR A 1 164 ? 0.019 15.730 20.757 1.00 94.69 164 THR A C 1
ATOM 1322 O O . THR A 1 164 ? -0.696 14.809 21.172 1.00 94.69 164 THR A O 1
ATOM 1325 N N . SER A 1 165 ? 1.299 15.815 21.110 1.00 94.88 165 SER A N 1
ATOM 1326 C CA . SER A 1 165 ? 1.904 14.903 22.086 1.00 94.88 165 SER A CA 1
ATOM 1327 C C . SER A 1 165 ? 1.255 15.041 23.467 1.00 94.88 165 SER A C 1
ATOM 1329 O O . SER A 1 165 ? 0.953 14.033 24.103 1.00 94.88 165 SER A O 1
ATOM 1331 N N . GLU A 1 166 ? 0.946 16.268 23.879 1.00 97.31 166 GLU A N 1
ATOM 1332 C CA . GLU A 1 166 ? 0.278 16.602 25.140 1.00 97.31 166 GLU A CA 1
ATOM 1333 C C . GLU A 1 166 ? -1.146 16.045 25.156 1.00 97.31 166 GLU A C 1
ATOM 1335 O O . GLU A 1 166 ? -1.560 15.418 26.126 1.00 97.31 166 GLU A O 1
ATOM 1340 N N . GLU A 1 167 ? -1.881 16.182 24.050 1.00 97.12 167 GLU A N 1
ATOM 1341 C CA . GLU A 1 167 ? -3.220 15.607 23.911 1.00 97.12 167 GLU A CA 1
ATOM 1342 C C . GLU A 1 167 ? -3.195 14.076 23.961 1.00 97.12 167 GLU A C 1
ATOM 1344 O O . GLU A 1 167 ? -4.027 13.461 24.628 1.00 97.12 167 GLU A O 1
ATOM 1349 N N . LYS A 1 168 ? -2.229 13.430 23.295 1.00 97.56 168 LYS A N 1
ATOM 1350 C CA . LYS A 1 168 ? -2.048 11.970 23.378 1.00 97.56 168 LYS A CA 1
ATOM 1351 C C . LYS A 1 168 ? -1.741 11.530 24.804 1.00 97.56 168 LYS A C 1
ATOM 1353 O O . LYS A 1 168 ? -2.263 10.496 25.224 1.00 97.56 168 LYS A O 1
ATOM 1358 N N . GLN A 1 169 ? -0.898 12.276 25.514 1.00 97.75 169 GLN A N 1
ATOM 1359 C CA . GLN A 1 169 ? -0.582 12.002 26.911 1.00 97.75 169 GLN A CA 1
ATOM 1360 C C . GLN A 1 169 ? -1.822 12.186 27.783 1.00 97.75 169 GLN A C 1
ATOM 1362 O O . GLN A 1 169 ? -2.119 11.324 28.602 1.00 97.75 169 GLN A O 1
ATOM 1367 N N . ARG A 1 170 ? -2.617 13.229 27.533 1.00 98.06 170 ARG A N 1
ATOM 1368 C CA . ARG A 1 170 ? -3.869 13.469 28.249 1.00 98.06 170 ARG A CA 1
ATOM 1369 C C . ARG A 1 170 ? -4.880 12.341 28.051 1.00 98.06 170 ARG A C 1
ATOM 1371 O O . ARG A 1 170 ? -5.439 11.860 29.032 1.00 98.06 170 ARG A O 1
ATOM 1378 N N . VAL A 1 171 ? -5.070 11.863 26.816 1.00 98.25 171 VAL A N 1
ATOM 1379 C CA . VAL A 1 171 ? -5.924 10.691 26.535 1.00 98.25 171 VAL A CA 1
ATOM 1380 C C . VAL A 1 171 ? -5.434 9.460 27.303 1.00 98.25 171 VAL A C 1
ATOM 1382 O O . VAL A 1 171 ? -6.250 8.726 27.857 1.00 98.25 171 VAL A O 1
ATOM 1385 N N . ARG A 1 172 ? -4.115 9.233 27.359 1.00 98.31 172 ARG A N 1
ATOM 1386 C CA . ARG A 1 172 ? -3.528 8.118 28.114 1.00 98.31 172 ARG A CA 1
ATOM 1387 C C . ARG A 1 172 ? -3.816 8.239 29.610 1.00 98.31 172 ARG A C 1
ATOM 1389 O O . ARG A 1 172 ? -4.332 7.285 30.181 1.00 98.31 172 ARG A O 1
ATOM 1396 N N . SER A 1 173 ? -3.550 9.402 30.205 1.00 98.31 173 SER A N 1
ATOM 1397 C CA . SER A 1 173 ? -3.803 9.661 31.625 1.00 98.31 173 SER A CA 1
ATOM 1398 C C . SER A 1 173 ? -5.269 9.438 31.990 1.00 98.31 173 SER A C 1
ATOM 1400 O O . SER A 1 173 ? -5.537 8.742 32.959 1.00 98.31 173 SER A O 1
ATOM 1402 N N . ILE A 1 174 ? -6.223 9.909 31.172 1.00 98.44 174 ILE A N 1
ATOM 1403 C CA . ILE A 1 174 ? -7.656 9.653 31.406 1.00 98.44 174 ILE A CA 1
ATOM 1404 C C . ILE A 1 174 ? -7.943 8.145 31.454 1.00 98.44 174 ILE A C 1
ATOM 1406 O O . ILE A 1 174 ? -8.637 7.692 32.360 1.00 98.44 174 ILE A O 1
ATOM 1410 N N . VAL A 1 175 ? -7.409 7.357 30.514 1.00 98.38 175 VAL A N 1
ATOM 1411 C CA . VAL A 1 175 ? -7.615 5.897 30.486 1.00 98.38 175 VAL A CA 1
ATOM 1412 C C . VAL A 1 175 ? -6.984 5.214 31.703 1.00 98.38 175 VAL A C 1
ATOM 1414 O O . VAL A 1 175 ? -7.614 4.347 32.305 1.00 98.38 175 VAL A O 1
ATOM 1417 N N . GLU A 1 176 ? -5.759 5.585 32.072 1.00 97.94 176 GLU A N 1
ATOM 1418 C CA . GLU A 1 176 ? -5.031 4.995 33.203 1.00 97.94 176 GLU A CA 1
ATOM 1419 C C . GLU A 1 176 ? -5.680 5.345 34.547 1.00 97.94 176 GLU A C 1
ATOM 1421 O O . GLU A 1 176 ? -5.978 4.448 35.335 1.00 97.94 176 GLU A O 1
ATOM 1426 N N . GLU A 1 177 ? -5.983 6.623 34.781 1.00 98.12 177 GLU A N 1
ATOM 1427 C CA . GLU A 1 177 ? -6.580 7.124 36.023 1.00 98.12 177 GLU A CA 1
ATOM 1428 C C . GLU A 1 177 ? -7.956 6.522 36.309 1.00 98.12 177 GLU A C 1
ATOM 1430 O O . GLU A 1 177 ? -8.327 6.414 37.478 1.00 98.12 177 GLU A O 1
ATOM 1435 N N . ASN A 1 178 ? -8.700 6.143 35.267 1.00 98.31 178 ASN A N 1
ATOM 1436 C CA . ASN A 1 178 ? -10.071 5.644 35.365 1.00 98.31 178 ASN A CA 1
ATOM 1437 C C . ASN A 1 178 ? -10.185 4.124 35.192 1.00 98.31 178 ASN A C 1
ATOM 1439 O O . ASN A 1 178 ? -11.235 3.558 35.504 1.00 98.31 178 ASN A O 1
ATOM 1443 N N . SER A 1 179 ? -9.119 3.446 34.748 1.00 97.56 179 SER A N 1
ATOM 1444 C CA . SER A 1 179 ? -9.117 1.989 34.603 1.00 97.56 179 SER A CA 1
ATOM 1445 C C . SER A 1 179 ? -9.441 1.297 35.934 1.00 97.56 179 SER A C 1
ATOM 1447 O O . SER A 1 179 ? -8.765 1.493 36.941 1.00 97.56 179 SER A O 1
ATOM 1449 N N . GLY A 1 180 ? -10.540 0.540 35.950 1.00 96.12 180 GLY A N 1
ATOM 1450 C CA . GLY A 1 180 ? -11.046 -0.165 37.131 1.00 96.12 180 GLY A CA 1
ATOM 1451 C C . GLY A 1 180 ? -11.752 0.687 38.182 1.00 96.12 180 GLY A C 1
ATOM 1452 O O . GLY A 1 180 ? -12.271 0.124 39.141 1.00 96.12 180 GLY A O 1
ATOM 1453 N N . LYS A 1 181 ? -11.821 2.011 38.004 1.00 97.94 181 LYS A N 1
ATOM 1454 C CA . LYS A 1 181 ? -12.597 2.904 38.884 1.00 97.94 181 LYS A CA 1
ATOM 1455 C C . LYS A 1 181 ? -14.002 3.164 38.356 1.00 97.94 181 LYS A C 1
ATOM 1457 O O . LYS A 1 181 ? -14.934 3.300 39.139 1.00 97.94 181 LYS A O 1
ATOM 1462 N N . VAL A 1 182 ? -14.134 3.248 37.037 1.00 98.00 182 VAL A N 1
ATOM 1463 C CA . VAL A 1 182 ? -15.399 3.437 36.318 1.00 98.00 182 VAL A CA 1
ATOM 1464 C C . VAL A 1 182 ? -15.450 2.477 35.134 1.00 98.00 182 VAL A C 1
ATOM 1466 O O . VAL A 1 182 ? -14.437 1.865 34.779 1.00 98.00 182 VAL A O 1
ATOM 1469 N N . SER A 1 183 ? -16.619 2.350 34.510 1.00 97.88 183 SER A N 1
ATOM 1470 C CA . SER A 1 183 ? -16.754 1.537 33.302 1.00 97.88 183 SER A CA 1
ATOM 1471 C C . SER A 1 183 ? -15.912 2.089 32.145 1.00 97.88 183 SER A C 1
ATOM 1473 O O . SER A 1 183 ? -15.617 3.292 32.059 1.00 97.88 183 SER A O 1
ATOM 1475 N N . PHE A 1 184 ? -15.545 1.233 31.193 1.00 97.75 184 PHE A N 1
ATOM 1476 C CA . PHE A 1 184 ? -14.886 1.662 29.961 1.00 97.75 184 PHE A CA 1
ATOM 1477 C C . PHE A 1 184 ? -15.763 2.664 29.201 1.00 97.75 184 PHE A C 1
ATOM 1479 O O . PHE A 1 184 ? -15.269 3.674 28.698 1.00 97.75 184 PHE A O 1
ATOM 1486 N N . ARG A 1 185 ? -17.085 2.451 29.186 1.00 97.06 185 ARG A N 1
ATOM 1487 C CA . ARG A 1 185 ? -18.040 3.389 28.578 1.00 97.06 185 ARG A CA 1
ATOM 1488 C C . ARG A 1 185 ? -17.969 4.779 29.217 1.00 97.06 185 ARG A C 1
ATOM 1490 O O . ARG A 1 185 ? -17.939 5.773 28.492 1.00 97.06 185 ARG A O 1
ATOM 1497 N N . GLU A 1 186 ? -17.921 4.861 30.543 1.00 98.00 186 GLU A N 1
ATOM 1498 C CA . GLU A 1 186 ? -17.768 6.135 31.259 1.00 98.00 186 GLU A CA 1
ATOM 1499 C C . GLU A 1 186 ? -16.412 6.784 30.974 1.00 98.00 186 GLU A C 1
ATOM 1501 O O . GLU A 1 186 ? -16.359 7.984 30.704 1.00 98.00 186 GLU A O 1
ATOM 1506 N N . THR A 1 187 ? -15.335 5.994 30.918 1.00 98.12 187 THR A N 1
ATOM 1507 C CA . THR A 1 187 ? -14.001 6.472 30.513 1.00 98.12 187 THR A CA 1
ATOM 1508 C C . THR A 1 187 ? -14.042 7.128 29.127 1.00 98.12 187 THR A C 1
ATOM 1510 O O . THR A 1 187 ? -13.490 8.212 28.927 1.00 98.12 187 THR A O 1
ATOM 1513 N N . MET A 1 188 ? -14.747 6.525 28.167 1.00 97.62 188 MET A N 1
ATOM 1514 C CA . MET A 1 188 ? -14.902 7.092 26.824 1.00 97.62 188 MET A CA 1
ATOM 1515 C C . MET A 1 188 ? -15.723 8.391 26.824 1.00 97.62 188 MET A C 1
ATOM 1517 O O . MET A 1 188 ? -15.399 9.320 26.081 1.00 97.62 188 MET A O 1
ATOM 1521 N N . GLU A 1 189 ? -16.742 8.517 27.677 1.00 97.69 189 GLU A N 1
ATOM 1522 C CA . GLU A 1 189 ? -17.479 9.777 27.839 1.00 97.69 189 GLU A CA 1
ATOM 1523 C C . GLU A 1 189 ? -16.625 10.877 28.497 1.00 97.69 189 GLU A C 1
ATOM 1525 O O . GLU A 1 189 ? -16.765 12.044 28.126 1.00 97.69 189 GLU A O 1
ATOM 1530 N N . LEU A 1 190 ? -15.678 10.543 29.383 1.00 97.88 190 LEU A N 1
ATOM 1531 C CA . LEU A 1 190 ? -14.693 11.509 29.895 1.00 97.88 190 LEU A CA 1
ATOM 1532 C C . LEU A 1 190 ? -13.784 12.032 28.774 1.00 97.88 190 LEU A C 1
ATOM 1534 O O . LEU A 1 190 ? -13.636 13.244 28.620 1.00 97.88 190 LEU A O 1
ATOM 1538 N N . VAL A 1 191 ? -13.260 11.144 27.919 1.00 97.50 191 VAL A N 1
ATOM 1539 C CA . VAL A 1 191 ? -12.483 11.545 26.728 1.00 97.50 191 VAL A CA 1
ATOM 1540 C C . VAL A 1 191 ? -13.326 12.425 25.798 1.00 97.50 191 VAL A C 1
ATOM 1542 O O . VAL A 1 191 ? -12.847 13.424 25.263 1.00 97.50 191 VAL A O 1
ATOM 1545 N N . LYS A 1 192 ? -14.610 12.105 25.622 1.00 96.50 192 LYS A N 1
ATOM 1546 C CA . LYS A 1 192 ? -15.533 12.897 24.795 1.00 96.50 192 LYS A CA 1
ATOM 1547 C C . LYS A 1 192 ? -15.719 14.325 25.306 1.00 96.50 192 LYS A C 1
ATOM 1549 O O . LYS A 1 192 ? -15.820 15.242 24.489 1.00 96.50 192 LYS A O 1
ATOM 1554 N N . ARG A 1 193 ? -15.822 14.486 26.630 1.00 96.81 193 ARG A N 1
ATOM 1555 C CA . ARG A 1 193 ? -15.997 15.779 27.307 1.00 96.81 193 ARG A CA 1
ATOM 1556 C C . ARG A 1 193 ? -14.728 16.622 27.227 1.00 96.81 193 ARG A C 1
ATOM 1558 O O . ARG A 1 193 ? -14.833 17.809 26.947 1.00 96.81 193 ARG A O 1
ATOM 1565 N N . GLU A 1 194 ? -13.561 15.999 27.388 1.00 97.12 194 GLU A N 1
ATOM 1566 C CA . GLU A 1 194 ? -12.260 16.672 27.279 1.00 97.12 194 GLU A CA 1
ATOM 1567 C C . GLU A 1 194 ? -12.014 17.205 25.853 1.00 97.12 194 GLU A C 1
ATOM 1569 O O . GLU A 1 194 ? -11.616 18.351 25.651 1.00 97.12 194 GLU A O 1
ATOM 1574 N N . PHE A 1 195 ? -12.303 16.395 24.828 1.00 95.31 195 PHE A N 1
ATOM 1575 C CA . PHE A 1 195 ? -12.038 16.740 23.430 1.00 95.31 195 PHE A CA 1
ATOM 1576 C C . PHE A 1 195 ? -13.297 17.274 22.730 1.00 95.31 195 PHE A C 1
ATOM 1578 O O . PHE A 1 195 ? -14.003 16.565 22.001 1.00 95.31 195 PHE A O 1
ATOM 1585 N N . VAL A 1 196 ? -13.572 18.569 22.921 1.00 92.25 196 VAL A N 1
ATOM 1586 C CA . VAL A 1 196 ? -14.777 19.235 22.389 1.00 92.25 196 VAL A CA 1
ATOM 1587 C C . VAL A 1 196 ? -14.773 19.323 20.857 1.00 92.25 196 VAL A C 1
ATOM 1589 O O . VAL A 1 196 ? -15.817 19.123 20.236 1.00 92.25 196 VAL A O 1
ATOM 1592 N N . CYS A 1 197 ? -13.617 19.560 20.226 1.00 90.25 197 CYS A N 1
ATOM 1593 C CA . CYS A 1 197 ? -13.508 19.672 18.768 1.00 90.25 197 CYS A CA 1
ATOM 1594 C C . CYS A 1 197 ? -13.877 18.340 18.078 1.00 90.25 197 CYS A C 1
ATOM 1596 O O . CYS A 1 197 ? -13.143 17.365 18.253 1.00 90.25 197 CYS A O 1
ATOM 1598 N N . PRO A 1 198 ? -14.924 18.273 17.226 1.00 87.50 198 PRO A N 1
ATOM 1599 C CA . PRO A 1 198 ? -15.377 17.013 16.624 1.00 87.50 198 PRO A CA 1
ATOM 1600 C C . PRO A 1 198 ? -14.285 16.250 15.859 1.00 87.50 198 PRO A C 1
ATOM 1602 O O . PRO A 1 198 ? -14.193 15.027 15.961 1.00 87.50 198 PRO A O 1
ATOM 1605 N N . LYS A 1 199 ? -13.410 16.971 15.139 1.00 86.88 199 LYS A N 1
ATOM 1606 C CA . LYS A 1 199 ? -12.303 16.368 14.374 1.00 86.88 199 LYS A CA 1
ATOM 1607 C C . LYS A 1 199 ? -11.251 15.720 15.276 1.00 86.88 199 LYS A C 1
ATOM 1609 O O . LYS A 1 199 ? -10.724 14.672 14.914 1.00 86.88 199 LYS A O 1
ATOM 1614 N N . ARG A 1 200 ? -10.952 16.327 16.433 1.00 91.31 200 ARG A N 1
ATOM 1615 C CA . ARG A 1 200 ? -10.005 15.782 17.424 1.00 91.31 200 ARG A CA 1
ATOM 1616 C C . ARG A 1 200 ? -10.648 14.701 18.283 1.00 91.31 200 ARG A C 1
ATOM 1618 O O . ARG A 1 200 ? -10.000 13.706 18.580 1.00 91.31 200 ARG A O 1
ATOM 1625 N N . ARG A 1 201 ? -11.939 14.840 18.594 1.00 93.94 201 ARG A N 1
ATOM 1626 C CA . ARG A 1 201 ? -12.727 13.884 19.379 1.00 93.94 201 ARG A CA 1
ATOM 1627 C C . ARG A 1 201 ? -12.683 12.478 18.797 1.00 93.94 201 ARG A C 1
ATOM 1629 O O . ARG A 1 201 ? -12.422 11.538 19.535 1.00 93.94 201 ARG A O 1
ATOM 1636 N N . ALA A 1 202 ? -12.898 12.332 17.488 1.00 92.38 202 ALA A N 1
ATOM 1637 C CA . ALA A 1 202 ? -12.842 11.023 16.833 1.00 92.38 202 ALA A CA 1
ATOM 1638 C C . ALA A 1 202 ? -11.453 10.370 16.972 1.00 92.38 202 ALA A C 1
ATOM 1640 O O . ALA A 1 202 ? -11.347 9.188 17.284 1.00 92.38 202 ALA A O 1
ATOM 1641 N N . VAL A 1 203 ? -10.381 11.154 16.806 1.00 93.94 203 VAL A N 1
ATOM 1642 C CA . VAL A 1 203 ? -8.997 10.670 16.950 1.00 93.94 203 VAL A CA 1
ATOM 1643 C C . VAL A 1 203 ? -8.680 10.315 18.402 1.00 93.94 203 VAL A C 1
ATOM 1645 O O . VAL A 1 203 ? -8.052 9.288 18.651 1.00 93.94 203 VAL A O 1
ATOM 1648 N N . ALA A 1 204 ? -9.135 11.131 19.355 1.00 96.06 204 ALA A N 1
ATOM 1649 C CA . ALA A 1 204 ? -9.015 10.871 20.787 1.00 96.06 204 ALA A CA 1
ATOM 1650 C C . ALA A 1 204 ? -9.757 9.599 21.196 1.00 96.06 204 ALA A C 1
ATOM 1652 O O . ALA A 1 204 ? -9.187 8.793 21.921 1.00 96.06 204 ALA A O 1
ATOM 1653 N N . PHE A 1 205 ? -10.953 9.357 20.654 1.00 95.31 205 PHE A N 1
ATOM 1654 C CA . PHE A 1 205 ? -11.695 8.109 20.848 1.00 95.31 205 PHE A CA 1
ATOM 1655 C C . PHE A 1 205 ? -10.906 6.891 20.367 1.00 95.31 205 PHE A C 1
ATOM 1657 O O . PHE A 1 205 ? -10.648 5.980 21.149 1.00 95.31 205 PHE A O 1
ATOM 1664 N N . CYS A 1 206 ? -10.461 6.891 19.107 1.00 94.69 206 CYS A N 1
ATOM 1665 C CA . CYS A 1 206 ? -9.677 5.777 18.568 1.00 94.69 206 CYS A CA 1
ATOM 1666 C C . CYS A 1 206 ? -8.385 5.550 19.368 1.00 94.69 206 CYS A C 1
ATOM 1668 O O . CYS A 1 206 ? -7.949 4.416 19.556 1.00 94.69 206 CYS A O 1
ATOM 1670 N N . ARG A 1 207 ? -7.759 6.629 19.852 1.00 96.69 207 ARG A N 1
ATOM 1671 C CA . ARG A 1 207 ? -6.539 6.544 20.658 1.00 96.69 207 ARG A CA 1
ATOM 1672 C C . ARG A 1 207 ? -6.812 6.008 22.066 1.00 96.69 207 ARG A C 1
ATOM 1674 O O . ARG A 1 207 ? -6.015 5.208 22.548 1.00 96.69 207 ARG A O 1
ATOM 1681 N N . ALA A 1 208 ? -7.911 6.417 22.695 1.00 97.31 208 ALA A N 1
ATOM 1682 C CA . ALA A 1 208 ? -8.341 5.921 23.997 1.00 97.31 208 ALA A CA 1
ATOM 1683 C C . ALA A 1 208 ? -8.640 4.418 23.944 1.00 97.31 208 ALA A C 1
ATOM 1685 O O . ALA A 1 208 ? -8.129 3.680 24.782 1.00 97.31 208 ALA A O 1
ATOM 1686 N N . ASP A 1 209 ? -9.363 3.959 22.915 1.00 96.25 209 ASP A N 1
ATOM 1687 C CA . ASP A 1 209 ? -9.623 2.531 22.679 1.00 96.25 209 ASP A CA 1
ATOM 1688 C C . ASP A 1 209 ? -8.311 1.742 22.531 1.00 96.25 209 ASP A C 1
ATOM 1690 O O . ASP A 1 209 ? -8.107 0.737 23.212 1.00 96.25 209 ASP A O 1
ATOM 1694 N N . ALA A 1 210 ? -7.355 2.254 21.746 1.00 96.62 210 ALA A N 1
ATOM 1695 C CA . ALA A 1 210 ? -6.047 1.619 21.570 1.00 96.62 210 ALA A CA 1
ATOM 1696 C C . ALA A 1 210 ? -5.212 1.552 22.868 1.00 96.62 210 ALA A C 1
ATOM 1698 O O . ALA A 1 210 ? -4.552 0.539 23.133 1.00 96.62 210 ALA A O 1
ATOM 1699 N N . TYR A 1 211 ? -5.223 2.611 23.686 1.00 97.81 211 TYR A N 1
ATOM 1700 C CA . TYR A 1 211 ? -4.544 2.606 24.986 1.00 97.81 211 TYR A CA 1
ATOM 1701 C C . TYR A 1 211 ? -5.218 1.657 25.969 1.00 97.81 211 TYR A C 1
ATOM 1703 O O . TYR A 1 211 ? -4.531 0.863 26.610 1.00 97.81 211 TYR A O 1
ATOM 1711 N N . ALA A 1 212 ? -6.546 1.668 26.035 1.00 97.31 212 ALA A N 1
ATOM 1712 C CA . ALA A 1 212 ? -7.301 0.760 26.882 1.00 97.31 212 ALA A CA 1
ATOM 1713 C C . ALA A 1 212 ? -7.075 -0.704 26.467 1.00 97.31 212 ALA A C 1
ATOM 1715 O O . ALA A 1 212 ? -6.839 -1.552 27.323 1.00 97.31 212 ALA A O 1
ATOM 1716 N N . ALA A 1 213 ? -7.007 -1.007 25.166 1.00 96.38 213 ALA A N 1
ATOM 1717 C CA . ALA A 1 213 ? -6.689 -2.350 24.673 1.00 96.38 213 ALA A CA 1
ATOM 1718 C C . ALA A 1 213 ? -5.270 -2.817 25.055 1.00 96.38 213 ALA A C 1
ATOM 1720 O O . ALA A 1 213 ? -4.968 -4.013 25.061 1.00 96.38 213 ALA A O 1
ATOM 1721 N N . SER A 1 214 ? -4.374 -1.884 25.375 1.00 96.44 214 SER A N 1
ATOM 1722 C CA . SER A 1 214 ? -3.012 -2.188 25.819 1.00 96.44 214 SER A CA 1
ATOM 1723 C C . SER A 1 214 ? -2.864 -2.209 27.343 1.00 96.44 214 SER A C 1
ATOM 1725 O O . SER A 1 214 ? -1.900 -2.809 27.828 1.00 96.44 214 SER A O 1
ATOM 1727 N N . ASN A 1 215 ? -3.808 -1.615 28.076 1.00 98.06 215 ASN A N 1
ATOM 1728 C CA . ASN A 1 215 ? -3.779 -1.461 29.527 1.00 98.06 215 ASN A CA 1
ATOM 1729 C C . ASN A 1 215 ? -3.953 -2.827 30.246 1.00 98.06 215 ASN A C 1
ATOM 1731 O O . ASN A 1 215 ? -4.817 -3.622 29.854 1.00 98.06 215 ASN A O 1
ATOM 1735 N N . PRO A 1 216 ? -3.145 -3.124 31.289 1.00 98.06 216 PRO A N 1
ATOM 1736 C CA . PRO A 1 216 ? -3.185 -4.404 32.002 1.00 98.06 216 PRO A CA 1
ATOM 1737 C C . PRO A 1 216 ? -4.545 -4.760 32.609 1.00 98.06 216 PRO A C 1
ATOM 1739 O O . PRO A 1 216 ? -4.919 -5.929 32.585 1.00 98.06 216 PRO A O 1
ATOM 1742 N N . PHE A 1 217 ? -5.300 -3.777 33.104 1.00 98.12 217 PHE A N 1
ATOM 1743 C CA . PHE A 1 217 ? -6.598 -3.997 33.742 1.00 98.12 217 PHE A CA 1
ATOM 1744 C C . PHE A 1 217 ? -7.611 -4.623 32.773 1.00 98.12 217 PHE A C 1
ATOM 1746 O O . PHE A 1 217 ? -8.163 -5.689 33.044 1.00 98.12 217 PHE A O 1
ATOM 1753 N N . TYR A 1 218 ? -7.814 -4.014 31.599 1.00 98.00 218 TYR A N 1
ATOM 1754 C CA . TYR A 1 218 ? -8.762 -4.532 30.605 1.00 98.00 218 TYR A CA 1
ATOM 1755 C C . TYR A 1 218 ? -8.301 -5.862 30.001 1.00 98.00 218 TYR A C 1
ATOM 1757 O O . TYR A 1 218 ? -9.125 -6.735 29.726 1.00 98.00 218 TYR A O 1
ATOM 1765 N N . LYS A 1 219 ? -6.983 -6.052 29.835 1.00 97.44 219 LYS A N 1
ATOM 1766 C CA . LYS A 1 219 ? -6.423 -7.349 29.432 1.00 97.44 219 LYS A CA 1
ATOM 1767 C C . LYS A 1 219 ? -6.752 -8.432 30.450 1.00 97.44 219 LYS A C 1
ATOM 1769 O O . LYS A 1 219 ? -7.260 -9.468 30.042 1.00 97.44 219 LYS A O 1
ATOM 1774 N N . ALA A 1 220 ? -6.515 -8.180 31.737 1.00 97.50 220 ALA A N 1
ATOM 1775 C CA . ALA A 1 220 ? -6.801 -9.133 32.803 1.00 97.50 220 ALA A CA 1
ATOM 1776 C C . ALA A 1 220 ? -8.290 -9.501 32.858 1.00 97.50 220 ALA A C 1
ATOM 1778 O O . ALA A 1 220 ? -8.607 -10.678 32.985 1.00 97.50 220 ALA A O 1
ATOM 1779 N N . ARG A 1 221 ? -9.207 -8.539 32.671 1.00 97.00 221 ARG A N 1
ATOM 1780 C CA . ARG A 1 221 ? -10.650 -8.838 32.577 1.00 97.00 221 ARG A CA 1
ATOM 1781 C C . ARG A 1 221 ? -10.985 -9.762 31.412 1.00 97.00 221 ARG A C 1
ATOM 1783 O O . ARG A 1 221 ? -11.769 -10.686 31.586 1.00 97.00 221 ARG A O 1
ATOM 1790 N N . LEU A 1 222 ? -10.390 -9.531 30.241 1.00 96.69 222 LEU A N 1
ATOM 1791 C CA . LEU A 1 222 ? -10.618 -10.405 29.093 1.00 96.69 222 LEU A CA 1
ATOM 1792 C C . LEU A 1 222 ? -9.932 -11.774 29.254 1.00 96.69 222 LEU A C 1
ATOM 1794 O O . LEU A 1 222 ? -10.458 -12.743 28.735 1.00 96.69 222 LEU A O 1
ATOM 1798 N N . GLU A 1 223 ? -8.778 -11.868 29.929 1.00 95.75 223 GLU A N 1
ATOM 1799 C CA . GLU A 1 223 ? -8.112 -13.147 30.281 1.00 95.75 223 GLU A CA 1
ATOM 1800 C C . GLU A 1 223 ? -8.877 -13.946 31.331 1.00 95.75 223 GLU A C 1
ATOM 1802 O O . GLU A 1 223 ? -8.873 -15.170 31.288 1.00 95.75 223 GLU A O 1
ATOM 1807 N N . ALA A 1 224 ? -9.554 -13.272 32.259 1.00 97.25 224 ALA A N 1
ATOM 1808 C CA . ALA A 1 224 ? -10.447 -13.932 33.201 1.00 97.25 224 ALA A CA 1
ATOM 1809 C C . ALA A 1 224 ? -11.693 -14.518 32.511 1.00 97.25 224 ALA A C 1
ATOM 1811 O O . ALA A 1 224 ? -12.371 -15.364 33.090 1.00 97.25 224 ALA A O 1
ATOM 1812 N N . ALA A 1 225 ? -11.996 -14.075 31.288 1.00 95.56 225 ALA A N 1
ATOM 1813 C CA . ALA A 1 225 ? -13.017 -14.671 30.444 1.00 95.56 225 ALA A CA 1
ATOM 1814 C C . ALA A 1 225 ? -12.413 -15.764 29.543 1.00 95.56 225 ALA A C 1
ATOM 1816 O O . ALA A 1 225 ? -11.251 -15.693 29.145 1.00 95.56 225 ALA A O 1
ATOM 1817 N N . ASP A 1 226 ? -13.213 -16.762 29.166 1.00 95.94 226 ASP A N 1
ATOM 1818 C CA . ASP A 1 226 ? -12.791 -17.778 28.196 1.00 95.94 226 ASP A CA 1
ATOM 1819 C C . ASP A 1 226 ? -12.692 -17.158 26.790 1.00 95.94 226 ASP A C 1
ATOM 1821 O O . ASP A 1 226 ? -13.658 -17.101 26.023 1.00 95.94 226 ASP A O 1
ATOM 1825 N N . LYS A 1 227 ? -11.503 -16.646 26.456 1.00 95.56 227 LYS A N 1
ATOM 1826 C CA . LYS A 1 227 ? -11.218 -15.967 25.184 1.00 95.56 227 LYS A CA 1
ATOM 1827 C C . LYS A 1 227 ? -11.462 -16.838 23.963 1.00 95.56 227 LYS A C 1
ATOM 1829 O O . LYS A 1 227 ? -11.873 -16.320 22.923 1.00 95.56 227 LYS A O 1
ATOM 1834 N N . ASP A 1 228 ? -11.174 -18.129 24.073 1.00 94.31 228 ASP A N 1
ATOM 1835 C CA . ASP A 1 228 ? -11.315 -19.058 22.960 1.00 94.31 228 ASP A CA 1
ATOM 1836 C C . ASP A 1 228 ? -12.799 -19.383 22.735 1.00 94.31 228 ASP A C 1
ATOM 1838 O O . ASP A 1 228 ? -13.226 -19.509 21.585 1.00 94.31 228 ASP A O 1
ATOM 1842 N N . GLN A 1 229 ? -13.613 -19.462 23.794 1.00 95.94 229 GLN A N 1
ATOM 1843 C CA . GLN A 1 229 ? -15.074 -19.537 23.671 1.00 95.94 229 GLN A CA 1
ATOM 1844 C C . GLN A 1 229 ? -15.660 -18.247 23.085 1.00 95.94 229 GLN A C 1
ATOM 1846 O O . GLN A 1 229 ? -16.393 -18.314 22.102 1.00 95.94 229 GLN A O 1
ATOM 1851 N N . ILE A 1 230 ? -15.257 -17.076 23.590 1.00 97.25 230 ILE A N 1
ATOM 1852 C CA . ILE A 1 230 ? -15.674 -15.770 23.049 1.00 97.25 230 ILE A CA 1
ATOM 1853 C C . ILE A 1 23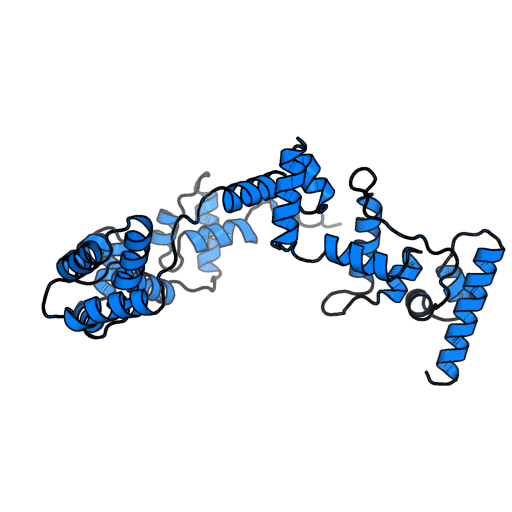0 ? -15.379 -15.674 21.550 1.00 97.25 230 ILE A C 1
ATOM 1855 O O . ILE A 1 230 ? -16.224 -15.239 20.767 1.00 97.25 230 ILE A O 1
ATOM 1859 N N . ALA A 1 231 ? -14.176 -16.071 21.131 1.00 95.69 231 ALA A N 1
ATOM 1860 C CA . ALA A 1 231 ? -13.807 -16.034 19.726 1.00 95.69 231 ALA A CA 1
ATOM 1861 C C . ALA A 1 231 ? -14.679 -16.979 18.888 1.00 95.69 231 ALA A C 1
ATOM 1863 O O . ALA A 1 231 ? -15.132 -16.583 17.814 1.00 95.69 231 ALA A O 1
ATOM 1864 N N . ARG A 1 232 ? -14.961 -18.192 19.382 1.00 93.06 232 ARG A N 1
ATOM 1865 C CA . ARG A 1 232 ? -15.874 -19.140 18.725 1.00 93.06 232 ARG A CA 1
ATOM 1866 C C . ARG A 1 232 ? -17.290 -18.578 18.596 1.00 93.06 232 ARG A C 1
ATOM 1868 O O . ARG A 1 232 ? -17.855 -18.664 17.508 1.00 93.06 232 ARG A O 1
ATOM 1875 N N . ASP A 1 233 ? -17.818 -17.946 19.639 1.00 95.56 233 ASP A N 1
ATOM 1876 C CA . ASP A 1 233 ? -19.165 -17.361 19.641 1.00 95.56 233 ASP A CA 1
ATOM 1877 C C . ASP A 1 233 ? -19.283 -16.172 18.678 1.00 95.56 233 ASP A C 1
ATOM 1879 O O . ASP A 1 233 ? -20.276 -16.034 17.962 1.00 95.56 233 ASP A O 1
ATOM 1883 N N . ILE A 1 234 ? -18.243 -15.337 18.586 1.00 95.25 234 ILE A N 1
ATOM 1884 C CA . ILE A 1 234 ? -18.206 -14.232 17.617 1.00 95.25 234 ILE A CA 1
ATOM 1885 C C . ILE A 1 234 ? -18.119 -14.764 16.181 1.00 95.25 234 ILE A C 1
ATOM 1887 O O . ILE A 1 234 ? -18.771 -14.239 15.277 1.00 95.25 234 ILE A O 1
ATOM 1891 N N . LEU A 1 235 ? -17.317 -15.805 15.942 1.00 89.88 235 LEU A N 1
ATOM 1892 C CA . LEU A 1 235 ? -17.135 -16.377 14.605 1.00 89.88 235 LEU A CA 1
ATOM 1893 C C . LEU A 1 235 ? -18.358 -17.162 14.118 1.00 89.88 235 LEU A C 1
ATOM 1895 O O . LEU A 1 235 ? -18.639 -17.144 12.917 1.00 89.88 235 LEU A O 1
ATOM 1899 N N . SER A 1 236 ? -19.095 -17.809 15.023 1.00 89.12 236 SER A N 1
ATOM 1900 C CA . SER A 1 236 ? -20.368 -18.472 14.715 1.00 89.12 236 SER A CA 1
ATOM 1901 C C . SER A 1 236 ? -21.520 -17.480 14.521 1.00 89.12 236 SER A C 1
ATOM 1903 O O . SER A 1 236 ? -22.534 -17.828 13.918 1.00 89.12 236 SER A O 1
ATOM 1905 N N . GLY A 1 237 ? -21.354 -16.236 14.984 1.00 92.25 237 GLY A N 1
ATOM 1906 C CA . GLY A 1 237 ? -22.390 -15.206 14.971 1.00 92.25 237 GLY A CA 1
ATOM 1907 C C . GLY A 1 237 ? -23.379 -15.315 16.132 1.00 92.25 237 GLY A C 1
ATOM 1908 O O . GLY A 1 237 ? -24.415 -14.658 16.085 1.00 92.25 237 GLY A O 1
ATOM 1909 N N . ALA A 1 238 ? -23.076 -16.115 17.160 1.00 95.38 238 ALA A N 1
ATOM 1910 C CA . ALA A 1 238 ? -23.875 -16.205 18.383 1.00 95.38 238 ALA A CA 1
ATOM 1911 C C . ALA A 1 238 ? -23.854 -14.898 19.194 1.00 95.38 238 ALA A C 1
ATOM 1913 O O . ALA A 1 238 ? -24.799 -14.600 19.918 1.00 95.38 238 ALA A O 1
ATOM 1914 N N . THR A 1 239 ? -22.786 -14.111 19.058 1.00 97.62 239 THR A N 1
ATOM 1915 C CA . THR A 1 239 ? -22.671 -12.766 19.630 1.00 97.62 239 THR A CA 1
ATOM 1916 C C . THR A 1 239 ? -21.812 -11.875 18.736 1.00 97.62 239 THR A C 1
ATOM 1918 O O . THR A 1 239 ? -21.133 -12.340 17.816 1.00 97.62 239 THR A O 1
ATOM 1921 N N . THR A 1 240 ? -21.818 -10.572 18.996 1.00 96.94 240 THR A N 1
ATOM 1922 C CA . THR A 1 240 ? -20.929 -9.610 18.346 1.00 96.94 240 THR A CA 1
ATOM 1923 C C . THR A 1 240 ? -19.786 -9.185 19.268 1.00 96.94 240 THR A C 1
ATOM 1925 O O . THR A 1 240 ? -19.900 -9.176 20.491 1.00 96.94 240 THR A O 1
ATOM 1928 N N . ALA A 1 241 ? -18.669 -8.740 18.684 1.00 96.19 241 ALA A N 1
ATOM 1929 C CA . ALA A 1 241 ? -17.556 -8.194 19.466 1.00 96.19 241 ALA A CA 1
ATOM 1930 C C . ALA A 1 241 ? -17.965 -6.975 20.318 1.00 96.19 241 ALA A C 1
ATOM 1932 O O . ALA A 1 241 ? -17.388 -6.756 21.379 1.00 96.19 241 ALA A O 1
ATOM 1933 N N . ALA A 1 242 ? -18.952 -6.195 19.862 1.00 96.19 242 ALA A N 1
ATOM 1934 C CA . ALA A 1 242 ? -19.469 -5.039 20.590 1.00 96.19 242 ALA A CA 1
ATOM 1935 C C . ALA A 1 242 ? -20.280 -5.453 21.828 1.00 96.19 242 ALA A C 1
ATOM 1937 O O . ALA A 1 242 ? -20.088 -4.870 22.892 1.00 96.19 242 ALA A O 1
ATOM 1938 N N . GLU A 1 243 ? -21.129 -6.478 21.707 1.00 97.88 243 GLU A N 1
ATOM 1939 C CA . GLU A 1 243 ? -21.883 -7.042 22.836 1.00 97.88 243 GLU A CA 1
ATOM 1940 C C . GLU A 1 243 ? -20.940 -7.618 23.891 1.00 97.88 243 GLU A C 1
ATOM 1942 O O . GLU A 1 243 ? -21.039 -7.260 25.060 1.00 97.88 243 GLU A O 1
ATOM 1947 N N . VAL A 1 244 ? -19.960 -8.429 23.480 1.00 98.06 244 VAL A N 1
ATOM 1948 C CA . VAL A 1 244 ? -18.954 -8.981 24.402 1.00 98.06 244 VAL A CA 1
ATOM 1949 C C . VAL A 1 244 ? -18.165 -7.869 25.093 1.00 98.06 244 VAL A C 1
ATOM 1951 O O . VAL A 1 244 ? -17.963 -7.916 26.306 1.00 98.06 244 VAL A O 1
ATOM 1954 N N . ALA A 1 245 ? -17.732 -6.853 24.340 1.00 97.56 245 ALA A N 1
ATOM 1955 C CA . ALA A 1 245 ? -17.016 -5.705 24.889 1.00 97.56 245 ALA A CA 1
ATOM 1956 C C . ALA A 1 245 ? -17.852 -4.954 25.934 1.00 97.56 245 ALA A C 1
ATOM 1958 O O . ALA A 1 245 ? -17.329 -4.566 26.977 1.00 97.56 245 ALA A O 1
ATOM 1959 N N . GLN A 1 246 ? -19.154 -4.801 25.686 1.00 96.88 246 GLN A N 1
ATOM 1960 C CA . GLN A 1 246 ? -20.084 -4.194 26.631 1.00 96.88 246 GLN A CA 1
ATOM 1961 C C . GLN A 1 246 ? -20.286 -5.060 27.881 1.00 96.88 246 GLN A C 1
ATOM 1963 O O . GLN A 1 246 ? -20.222 -4.530 28.988 1.00 96.88 246 GLN A O 1
ATOM 1968 N N . THR A 1 247 ? -20.499 -6.369 27.728 1.00 97.81 247 THR A N 1
ATOM 1969 C CA . THR A 1 247 ? -20.728 -7.297 28.848 1.00 97.81 247 THR A CA 1
ATOM 1970 C C . THR A 1 247 ? -19.510 -7.421 29.757 1.00 97.81 247 THR A C 1
ATOM 1972 O O . THR A 1 247 ? -19.649 -7.440 30.978 1.00 97.81 247 THR A O 1
ATOM 1975 N N . LEU A 1 248 ? -18.310 -7.488 29.179 1.00 97.75 248 LEU A N 1
ATOM 1976 C CA . LEU A 1 248 ? -17.061 -7.594 29.939 1.00 97.75 248 LEU A CA 1
ATOM 1977 C C . LEU A 1 248 ? -16.505 -6.236 30.376 1.00 97.75 248 LEU A C 1
ATOM 1979 O O . LEU A 1 248 ? -15.534 -6.192 31.132 1.00 97.75 248 LEU A O 1
ATOM 1983 N N . ASP A 1 249 ? -17.115 -5.146 29.906 1.00 97.88 249 ASP A N 1
ATOM 1984 C CA . ASP A 1 249 ? -16.680 -3.775 30.144 1.00 97.88 249 ASP A CA 1
ATOM 1985 C C . ASP A 1 249 ? -15.195 -3.573 29.769 1.00 97.88 249 ASP A C 1
ATOM 1987 O O . ASP A 1 249 ? -14.333 -3.199 30.574 1.00 97.88 249 ASP A O 1
ATOM 1991 N N . VAL A 1 250 ? -14.899 -3.895 28.505 1.00 98.12 250 VAL A N 1
ATOM 1992 C CA . VAL A 1 250 ? -13.576 -3.809 27.869 1.00 98.12 250 VAL A CA 1
ATOM 1993 C C . VAL A 1 250 ? -13.664 -3.113 26.500 1.00 98.12 250 VAL A C 1
ATOM 1995 O O . VAL A 1 250 ? -14.748 -2.993 25.930 1.00 98.12 250 VAL A O 1
ATOM 1998 N N . PRO A 1 251 ? -12.536 -2.674 25.914 1.00 97.56 251 PRO A N 1
ATOM 1999 C CA . PRO A 1 251 ? -12.521 -2.075 24.579 1.00 97.56 251 PRO A CA 1
ATOM 2000 C C . PRO A 1 251 ? -12.906 -3.058 23.473 1.00 97.56 251 PRO A C 1
ATOM 2002 O O . PRO A 1 251 ? -12.401 -4.184 23.421 1.00 97.56 251 PRO A O 1
ATOM 2005 N N . ALA A 1 252 ? -13.720 -2.611 22.514 1.00 96.00 252 ALA A N 1
ATOM 2006 C CA . ALA A 1 252 ? -14.105 -3.432 21.364 1.00 96.00 252 ALA A CA 1
ATOM 2007 C C . ALA A 1 252 ? -12.890 -3.811 20.500 1.00 96.00 252 ALA A C 1
ATOM 2009 O O . ALA A 1 252 ? -12.809 -4.939 20.006 1.00 96.00 252 ALA A O 1
ATOM 2010 N N . GLY A 1 253 ? -11.903 -2.914 20.381 1.00 94.44 253 GLY A N 1
ATOM 2011 C CA . GLY A 1 253 ? -10.641 -3.205 19.700 1.00 94.44 253 GLY A CA 1
ATOM 2012 C C . GLY A 1 253 ? -9.856 -4.353 20.347 1.00 94.44 253 GLY A C 1
ATOM 2013 O O . GLY A 1 253 ? -9.217 -5.137 19.641 1.00 94.44 253 GLY A O 1
ATOM 2014 N N . LEU A 1 254 ? -9.946 -4.515 21.673 1.00 97.19 254 LEU A N 1
ATOM 2015 C CA . LEU A 1 254 ? -9.302 -5.617 22.394 1.00 97.19 254 LEU A CA 1
ATOM 2016 C C . LEU A 1 254 ? -9.976 -6.962 22.087 1.00 97.19 254 LEU A C 1
ATOM 2018 O O . LEU A 1 254 ? -9.283 -7.948 21.824 1.00 97.19 254 LEU A O 1
ATOM 2022 N N . VAL A 1 255 ? -11.311 -6.999 22.058 1.00 97.81 255 VAL A N 1
ATOM 2023 C CA . VAL A 1 255 ? -12.076 -8.199 21.675 1.00 97.81 255 VAL A CA 1
ATOM 2024 C C . VAL A 1 255 ? -11.781 -8.580 20.222 1.00 97.81 255 VAL A C 1
ATOM 2026 O O . VAL A 1 255 ? -11.422 -9.724 19.946 1.00 97.81 255 VAL A O 1
ATOM 2029 N N . ALA A 1 256 ? -11.824 -7.614 19.299 1.00 95.69 256 ALA A N 1
ATOM 2030 C CA . ALA A 1 256 ? -11.512 -7.843 17.887 1.00 95.69 256 ALA A CA 1
ATOM 2031 C C . ALA A 1 256 ? -10.087 -8.388 17.683 1.00 95.69 256 ALA A C 1
ATOM 2033 O O . ALA A 1 256 ? -9.878 -9.304 16.885 1.00 95.69 256 ALA A O 1
ATOM 2034 N N . LYS A 1 257 ? -9.105 -7.877 18.440 1.00 95.19 257 LYS A N 1
ATOM 2035 C CA . LYS A 1 257 ? -7.727 -8.386 18.412 1.00 95.19 257 LYS A CA 1
ATOM 2036 C C . LYS A 1 257 ? -7.643 -9.835 18.895 1.00 95.19 257 LYS A C 1
ATOM 2038 O O . LYS A 1 257 ? -6.937 -10.628 18.279 1.00 95.19 257 LYS A O 1
ATOM 2043 N N . THR A 1 258 ? -8.363 -10.194 19.956 1.00 96.00 258 THR A N 1
ATOM 2044 C CA . THR A 1 258 ? -8.439 -11.579 20.455 1.00 96.00 258 THR A CA 1
ATOM 2045 C C . THR A 1 258 ? -9.008 -12.524 19.401 1.00 96.00 258 THR A C 1
ATOM 2047 O O . THR A 1 258 ? -8.397 -13.554 19.121 1.00 96.00 258 THR A O 1
ATOM 2050 N N . VAL A 1 259 ? -10.106 -12.138 18.743 1.00 95.75 259 VAL A N 1
ATOM 2051 C CA . VAL A 1 259 ? -10.694 -12.910 17.633 1.00 95.75 259 VAL A CA 1
ATOM 2052 C C . VAL A 1 259 ? -9.688 -13.077 16.496 1.00 95.75 259 VAL A C 1
ATOM 2054 O O . VAL A 1 259 ? -9.506 -14.182 15.995 1.00 95.75 259 VAL A O 1
ATOM 2057 N N . HIS A 1 260 ? -8.981 -12.009 16.122 1.00 92.56 260 HIS A N 1
ATOM 2058 C CA . HIS A 1 260 ? -7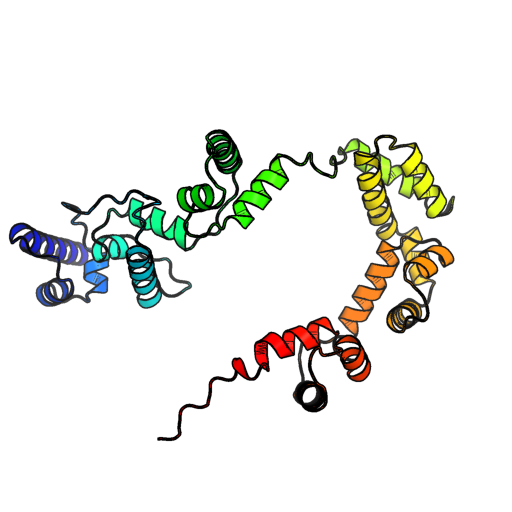.968 -12.075 15.072 1.00 92.56 260 HIS A CA 1
ATOM 2059 C C . HIS A 1 260 ? -6.813 -13.028 15.424 1.00 92.56 260 HIS A C 1
ATOM 2061 O O . HIS A 1 260 ? -6.420 -13.838 14.588 1.00 92.56 260 HIS A O 1
ATOM 2067 N N . MET A 1 261 ? -6.303 -12.983 16.662 1.00 93.62 261 MET A N 1
ATOM 2068 C CA . MET A 1 261 ? -5.255 -13.903 17.134 1.00 93.62 261 MET A CA 1
ATOM 2069 C C . MET A 1 261 ? -5.743 -15.354 17.209 1.00 93.62 261 MET A C 1
ATOM 2071 O O . MET A 1 261 ? -4.985 -16.291 16.965 1.00 93.62 261 MET A O 1
ATOM 2075 N N . PHE A 1 262 ? -7.010 -15.568 17.555 1.00 94.06 262 PHE A N 1
ATOM 2076 C CA . PHE A 1 262 ? -7.624 -16.889 17.509 1.00 94.06 262 PHE A CA 1
ATOM 2077 C C . PHE A 1 262 ? -7.706 -17.406 16.066 1.00 94.06 262 PHE A C 1
ATOM 2079 O O . PHE A 1 262 ? -7.219 -18.496 15.777 1.00 94.06 262 PHE A O 1
ATOM 2086 N N . GLN A 1 263 ? -8.199 -16.586 15.134 1.00 91.19 263 GLN A N 1
ATOM 2087 C CA . GLN A 1 263 ? -8.239 -16.918 13.708 1.00 91.19 263 GLN A CA 1
ATOM 2088 C C . GLN A 1 263 ? -6.852 -17.208 13.133 1.00 91.19 263 GLN A C 1
ATOM 2090 O O . GLN A 1 263 ? -6.708 -18.159 12.375 1.00 91.19 263 GLN A O 1
ATOM 2095 N N . SER A 1 264 ? -5.821 -16.434 13.487 1.00 89.94 264 SER A N 1
ATOM 2096 C CA . SER A 1 264 ? -4.461 -16.680 12.990 1.00 89.94 264 SER A CA 1
ATOM 2097 C C . SER A 1 264 ? -3.859 -17.983 13.517 1.00 89.94 264 SER A C 1
ATOM 2099 O O . SER A 1 264 ? -3.010 -18.561 12.850 1.00 89.94 264 SER A O 1
ATOM 2101 N N . ARG A 1 265 ? -4.280 -18.443 14.705 1.00 92.88 265 ARG A N 1
ATOM 2102 C CA . ARG A 1 265 ? -3.892 -19.753 15.254 1.00 92.88 265 ARG A CA 1
ATOM 2103 C C . ARG A 1 265 ? -4.669 -20.897 14.597 1.00 92.88 265 ARG A C 1
ATOM 2105 O O . ARG A 1 265 ? -4.097 -21.954 14.368 1.00 92.88 265 ARG A O 1
ATOM 2112 N N . MET A 1 266 ? -5.951 -20.688 14.289 1.00 89.88 266 MET A N 1
ATOM 2113 C CA . MET A 1 266 ? -6.793 -21.702 13.642 1.00 89.88 266 MET A CA 1
ATOM 2114 C C . MET A 1 266 ? -6.508 -21.866 12.149 1.00 89.88 266 MET A C 1
ATOM 2116 O O . MET A 1 266 ? -6.586 -22.973 11.620 1.00 89.88 266 MET A O 1
ATOM 2120 N N . TYR A 1 267 ? -6.221 -20.771 11.447 1.00 92.00 267 TYR A N 1
ATOM 2121 C CA . TYR A 1 267 ? -6.087 -20.782 9.998 1.00 92.00 267 TYR A CA 1
ATOM 2122 C C . TYR A 1 267 ? -4.629 -20.884 9.577 1.00 92.00 267 TYR A C 1
ATOM 2124 O O . TYR A 1 267 ? -3.867 -19.922 9.673 1.00 92.00 267 TYR A O 1
ATOM 2132 N N . SER A 1 268 ? -4.261 -22.038 9.023 1.00 90.81 268 SER A N 1
ATOM 2133 C CA . SER A 1 268 ? -2.938 -22.211 8.425 1.00 90.81 268 SER A CA 1
ATOM 2134 C C . SER A 1 268 ? -2.793 -21.371 7.151 1.00 90.81 268 SER A C 1
ATOM 2136 O O . SER A 1 268 ? -3.726 -21.253 6.349 1.00 90.81 268 SER A O 1
ATOM 2138 N N . SER A 1 269 ? -1.602 -20.809 6.936 1.00 91.44 269 SER A N 1
ATOM 2139 C CA . SER A 1 269 ? -1.216 -20.190 5.664 1.00 91.44 269 SER A CA 1
ATOM 2140 C C . SER A 1 269 ? -0.923 -21.228 4.574 1.00 91.44 269 SER A C 1
ATOM 2142 O O . SER A 1 269 ? -1.113 -20.928 3.392 1.00 91.44 269 SER A O 1
ATOM 2144 N N . SER A 1 270 ? -0.510 -22.444 4.951 1.00 94.50 270 SER A N 1
ATOM 2145 C CA . SER A 1 270 ? -0.240 -23.546 4.026 1.00 94.50 270 SER A CA 1
ATOM 2146 C C . SER A 1 270 ? -1.529 -24.242 3.593 1.00 94.50 270 SER A C 1
ATOM 2148 O O . SER A 1 270 ? -2.452 -24.420 4.389 1.00 94.50 270 SER A O 1
ATOM 2150 N N . TRP A 1 271 ? -1.591 -24.619 2.316 1.00 95.31 271 TRP A N 1
ATOM 2151 C CA . TRP A 1 271 ? -2.674 -25.418 1.748 1.00 95.31 271 TRP A CA 1
ATOM 2152 C C . TRP A 1 271 ? -2.194 -26.850 1.566 1.00 95.31 271 TRP A C 1
ATOM 2154 O O . TRP A 1 271 ? -1.167 -27.072 0.931 1.00 95.31 271 TRP A O 1
ATOM 2164 N N . THR A 1 272 ? -2.946 -27.795 2.109 1.00 95.81 272 THR A N 1
ATOM 2165 C CA . THR A 1 272 ? -2.779 -29.226 1.837 1.00 95.81 272 THR A CA 1
ATOM 2166 C C . THR A 1 272 ? -3.510 -29.614 0.552 1.00 95.81 272 THR A C 1
ATOM 2168 O O . THR A 1 272 ? -4.465 -28.939 0.156 1.00 95.81 272 THR A O 1
ATOM 2171 N N . ASP A 1 273 ? -3.113 -30.722 -0.072 1.00 95.38 273 ASP A N 1
ATOM 2172 C CA . ASP A 1 273 ? -3.758 -31.213 -1.298 1.00 95.38 273 ASP A CA 1
ATOM 2173 C C . ASP A 1 273 ? -5.251 -31.484 -1.083 1.00 95.38 273 ASP A C 1
ATOM 2175 O O . ASP A 1 273 ? -6.083 -31.043 -1.872 1.00 95.38 273 ASP A O 1
ATOM 2179 N N . LYS A 1 274 ? -5.614 -32.066 0.067 1.00 96.69 274 LYS A N 1
ATOM 2180 C CA . LYS A 1 274 ? -7.011 -32.303 0.454 1.00 96.69 274 LYS A CA 1
ATOM 2181 C C . LYS A 1 274 ? -7.840 -31.014 0.523 1.00 96.69 274 LYS A C 1
ATOM 2183 O O . LYS A 1 274 ? -8.969 -30.980 0.042 1.00 96.69 274 LYS A O 1
ATOM 2188 N N . GLU A 1 275 ? -7.302 -29.941 1.105 1.00 96.94 275 GLU A N 1
ATOM 2189 C CA . GLU A 1 275 ? -8.005 -28.648 1.158 1.00 96.94 275 GLU A CA 1
ATOM 2190 C C . GLU A 1 275 ? -8.167 -28.033 -0.241 1.00 96.94 275 GLU A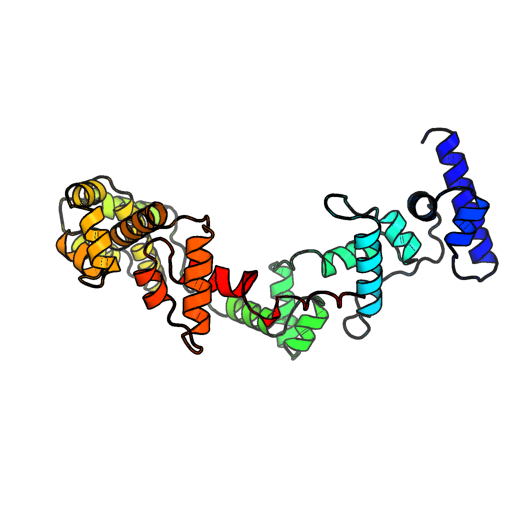 C 1
ATOM 2192 O O . GLU A 1 275 ? -9.174 -27.378 -0.521 1.00 96.94 275 GLU A O 1
ATOM 2197 N N . VAL A 1 276 ? -7.179 -28.228 -1.123 1.00 96.44 276 VAL A N 1
ATOM 2198 C CA . VAL A 1 276 ? -7.240 -27.778 -2.521 1.00 96.44 276 VAL A CA 1
ATOM 2199 C C . VAL A 1 276 ? -8.297 -28.563 -3.295 1.00 96.44 276 VAL A C 1
ATOM 2201 O O . VAL A 1 276 ? -9.096 -27.948 -4.001 1.00 96.44 276 VAL A O 1
ATOM 2204 N N . GLU A 1 277 ? -8.354 -29.883 -3.131 1.00 95.56 277 GLU A N 1
ATOM 2205 C CA . GLU A 1 277 ? -9.392 -30.735 -3.721 1.00 95.56 277 GLU A CA 1
ATOM 2206 C C . GLU A 1 277 ? -10.790 -30.311 -3.264 1.00 95.56 277 GLU A C 1
ATOM 2208 O O . GLU A 1 277 ? -11.667 -30.101 -4.100 1.00 95.56 277 GLU A O 1
ATOM 2213 N N . GLN A 1 278 ? -10.987 -30.085 -1.960 1.00 97.12 278 GLN A N 1
ATOM 2214 C CA . GLN A 1 278 ? -12.259 -29.595 -1.417 1.00 97.12 278 GLN A CA 1
ATOM 2215 C C . GLN A 1 278 ? -12.653 -28.226 -1.992 1.00 97.12 278 GLN A C 1
ATOM 2217 O O . GLN A 1 278 ? -13.825 -27.994 -2.288 1.00 97.12 278 GLN A O 1
ATOM 2222 N N . LEU A 1 279 ? -11.687 -27.318 -2.173 1.00 96.62 279 LEU A N 1
ATOM 2223 C CA . LEU A 1 279 ? -11.921 -26.006 -2.783 1.00 96.62 279 LEU A CA 1
ATOM 2224 C C . LEU A 1 279 ? -12.326 -26.126 -4.257 1.00 96.62 279 LEU A C 1
ATOM 2226 O O . LEU A 1 279 ? -13.259 -25.446 -4.689 1.00 96.62 279 LEU A O 1
ATOM 2230 N N . LEU A 1 280 ? -11.645 -26.981 -5.023 1.00 95.44 280 LEU A N 1
ATOM 2231 C CA . LEU A 1 280 ? -11.975 -27.237 -6.425 1.00 95.44 280 LEU A CA 1
ATOM 2232 C C . LEU A 1 280 ? -13.362 -27.859 -6.555 1.00 95.44 280 LEU A C 1
ATOM 2234 O O . LEU A 1 280 ? -14.169 -27.384 -7.354 1.00 95.44 280 LEU A O 1
ATOM 2238 N N . GLU A 1 281 ? -13.662 -28.861 -5.736 1.00 96.44 281 GLU A N 1
ATOM 2239 C CA . GLU A 1 281 ? -14.958 -29.528 -5.741 1.00 96.44 281 GLU A CA 1
ATOM 2240 C C . GLU A 1 281 ? -16.096 -28.562 -5.402 1.00 96.44 281 GLU A C 1
ATOM 2242 O O . GLU A 1 281 ? -17.107 -28.507 -6.107 1.00 96.44 281 GLU A O 1
ATOM 2247 N N . TYR A 1 282 ? -15.898 -27.699 -4.403 1.00 96.31 282 TYR A N 1
ATOM 2248 C CA . TYR A 1 282 ? -16.842 -26.629 -4.091 1.00 96.31 282 TYR A CA 1
ATOM 2249 C C . TYR A 1 282 ? -17.097 -25.717 -5.301 1.00 96.31 282 TYR A C 1
ATOM 2251 O O . TYR A 1 282 ? -18.243 -25.396 -5.607 1.00 96.31 282 TYR A O 1
ATOM 2259 N N . THR A 1 283 ? -16.049 -25.334 -6.033 1.00 95.44 283 THR A N 1
ATOM 2260 C CA . THR A 1 283 ? -16.182 -24.450 -7.206 1.00 95.44 283 THR A CA 1
ATOM 2261 C C . THR A 1 283 ? -16.777 -25.128 -8.439 1.00 95.44 283 THR A C 1
ATOM 2263 O O . THR A 1 283 ? -17.332 -24.437 -9.284 1.00 95.44 283 THR A O 1
ATOM 2266 N N . ARG A 1 284 ? -16.689 -26.460 -8.555 1.00 95.06 284 ARG A N 1
ATOM 2267 C CA . ARG A 1 284 ? -17.350 -27.230 -9.625 1.00 95.06 284 ARG A CA 1
ATOM 2268 C C . ARG A 1 284 ? -18.843 -27.393 -9.368 1.00 95.06 284 ARG A C 1
ATOM 2270 O O . ARG A 1 284 ? -19.636 -27.351 -10.300 1.00 95.06 284 ARG A O 1
ATOM 2277 N N . THR A 1 285 ? -19.208 -27.591 -8.105 1.00 95.88 285 THR A N 1
ATOM 2278 C CA . THR A 1 285 ? -20.587 -27.876 -7.681 1.00 95.88 285 THR A CA 1
ATOM 2279 C C . THR A 1 285 ? -21.437 -26.624 -7.473 1.00 95.88 285 THR A C 1
ATOM 2281 O O . THR A 1 285 ? -22.659 -26.723 -7.407 1.00 95.88 285 THR A O 1
ATOM 2284 N N . HIS A 1 286 ? -20.818 -25.443 -7.381 1.00 93.88 286 HIS A N 1
ATOM 2285 C CA . HIS A 1 286 ? -21.505 -24.170 -7.165 1.00 93.88 286 HIS A CA 1
ATOM 2286 C C . HIS A 1 286 ? -21.249 -23.205 -8.321 1.00 93.88 286 HIS A C 1
ATOM 2288 O O . HIS A 1 286 ? -20.163 -23.170 -8.889 1.00 93.88 286 HIS A O 1
ATOM 2294 N N . THR A 1 287 ? -22.228 -22.361 -8.643 1.00 89.38 287 THR A N 1
ATOM 2295 C CA . THR A 1 287 ? -22.071 -21.308 -9.653 1.00 89.38 287 THR A CA 1
ATOM 2296 C C . THR A 1 287 ? -21.655 -19.980 -9.012 1.00 89.38 287 THR A C 1
ATOM 2298 O O . THR A 1 287 ? -22.127 -19.660 -7.917 1.00 89.38 287 THR A O 1
ATOM 2301 N N . PRO A 1 288 ? -20.820 -19.159 -9.676 1.00 91.50 288 PRO A N 1
ATOM 2302 C CA . PRO A 1 288 ? -20.523 -17.805 -9.219 1.00 91.50 288 PRO A CA 1
ATOM 2303 C C . PRO A 1 288 ? -21.790 -16.940 -9.028 1.00 91.50 288 PRO A C 1
ATOM 2305 O O . PRO A 1 288 ? -22.737 -17.091 -9.800 1.00 91.50 288 PRO A O 1
ATOM 2308 N N . PRO A 1 289 ? -21.797 -15.984 -8.075 1.00 92.31 289 PRO A N 1
ATOM 2309 C CA . PRO A 1 289 ? -20.718 -15.672 -7.137 1.00 92.31 289 PRO A CA 1
ATOM 2310 C C . PRO A 1 289 ? -20.607 -16.703 -6.001 1.00 92.31 289 PRO A C 1
ATOM 2312 O O . PRO A 1 289 ? -21.580 -17.022 -5.325 1.00 92.31 289 PRO A O 1
ATOM 2315 N N . TYR A 1 290 ? -19.390 -17.192 -5.753 1.00 93.69 290 TYR A N 1
ATOM 2316 C CA . TYR A 1 290 ? -19.130 -18.197 -4.721 1.00 93.69 290 TYR A CA 1
ATOM 2317 C C . TYR A 1 290 ? -19.301 -17.634 -3.304 1.00 93.69 290 TYR A C 1
ATOM 2319 O O . TYR A 1 290 ? -18.773 -16.566 -2.977 1.00 93.69 290 TYR A O 1
ATOM 2327 N N . ASN A 1 291 ? -19.958 -18.396 -2.425 1.00 93.75 291 ASN A N 1
ATOM 2328 C CA . ASN A 1 291 ? -20.110 -18.037 -1.018 1.00 93.75 291 ASN A CA 1
ATOM 2329 C C . ASN A 1 291 ? -18.917 -18.542 -0.189 1.00 93.75 291 ASN A C 1
ATOM 2331 O O . ASN A 1 291 ? -18.984 -19.542 0.531 1.00 93.75 291 ASN A O 1
ATOM 2335 N N . TRP A 1 292 ? -17.806 -17.806 -0.263 1.00 94.31 292 TRP A N 1
ATOM 2336 C CA . TRP A 1 292 ? -16.567 -18.144 0.446 1.00 94.31 292 TRP A CA 1
ATOM 2337 C C . TRP A 1 292 ? -16.716 -18.218 1.966 1.00 94.31 292 TRP A C 1
ATOM 2339 O O . TRP A 1 292 ? -15.931 -18.909 2.610 1.00 94.31 292 TRP A O 1
ATOM 2349 N N . LYS A 1 293 ? -17.699 -17.517 2.546 1.00 89.94 293 LYS A N 1
ATOM 2350 C CA . LYS A 1 293 ? -17.976 -17.572 3.986 1.00 89.94 293 LYS A CA 1
ATOM 2351 C C . LYS A 1 293 ? -18.507 -18.949 4.373 1.00 89.94 293 LYS A C 1
ATOM 2353 O O . LYS A 1 293 ? -17.977 -19.552 5.300 1.00 89.94 293 LYS A O 1
ATOM 2358 N N . THR A 1 294 ? -19.480 -19.467 3.624 1.00 89.69 294 THR A N 1
ATOM 2359 C CA . THR A 1 294 ? -20.015 -20.819 3.832 1.00 89.69 294 THR A CA 1
ATOM 2360 C C . THR A 1 294 ? -18.943 -21.883 3.614 1.00 89.69 294 THR A C 1
ATOM 2362 O O . THR A 1 294 ? -18.781 -22.761 4.454 1.00 89.69 294 THR A O 1
ATOM 2365 N N . PHE A 1 295 ? -18.157 -21.781 2.538 1.00 95.12 295 PHE A N 1
ATOM 2366 C CA . PHE A 1 295 ? -17.088 -22.751 2.285 1.00 95.12 295 PHE A CA 1
ATOM 2367 C C . PHE A 1 295 ? -15.990 -22.718 3.357 1.00 95.12 295 PHE A C 1
ATOM 2369 O O . PHE A 1 295 ? -15.537 -23.759 3.811 1.00 95.12 295 PHE A O 1
ATOM 2376 N N . SER A 1 296 ? -15.579 -21.529 3.803 1.00 93.06 296 SER A N 1
ATOM 2377 C CA . SER A 1 296 ? -14.614 -21.372 4.899 1.00 93.06 296 SER A CA 1
ATOM 2378 C C . SER A 1 296 ? -15.106 -22.013 6.196 1.00 93.06 296 SER A C 1
ATOM 2380 O O . SER A 1 296 ? -14.323 -22.676 6.874 1.00 93.06 296 SER A O 1
ATOM 2382 N N . ALA A 1 297 ? -16.398 -21.872 6.508 1.00 86.81 297 ALA A N 1
ATOM 2383 C CA . ALA A 1 297 ? -17.008 -22.540 7.652 1.00 86.81 297 ALA A CA 1
ATOM 2384 C C . ALA A 1 297 ? -16.997 -24.072 7.504 1.00 86.81 297 ALA A C 1
ATOM 2386 O O . ALA A 1 297 ? -16.703 -24.763 8.474 1.00 86.81 297 ALA A O 1
ATOM 2387 N N . LEU A 1 298 ? -17.253 -24.595 6.297 1.00 91.44 298 LEU A N 1
ATOM 2388 C CA . LEU A 1 298 ? -17.175 -26.031 5.999 1.00 91.44 298 LEU A CA 1
ATOM 2389 C C . LEU A 1 298 ? -15.742 -26.571 6.111 1.00 91.44 298 LEU A C 1
ATOM 2391 O O . LEU A 1 298 ? -15.525 -27.659 6.635 1.00 91.44 298 LEU A O 1
ATOM 2395 N N . LEU A 1 299 ? -14.771 -25.815 5.599 1.00 94.56 299 LEU A N 1
ATOM 2396 C CA . LEU A 1 299 ? -13.370 -26.217 5.559 1.00 94.56 299 LEU A CA 1
ATOM 2397 C C . LEU A 1 299 ? -12.717 -26.153 6.948 1.00 94.56 299 LEU A C 1
ATOM 2399 O O . LEU A 1 299 ? -11.855 -26.966 7.264 1.00 94.56 299 LEU A O 1
ATOM 2403 N N . GLY A 1 300 ? -13.106 -25.182 7.779 1.00 91.44 300 GLY A N 1
ATOM 2404 C CA . GLY A 1 300 ? -12.670 -25.031 9.174 1.00 91.44 300 GLY A CA 1
ATOM 2405 C C . GLY A 1 300 ? -11.226 -24.547 9.368 1.00 91.44 300 GLY A C 1
ATOM 2406 O O . GLY A 1 300 ? -10.911 -23.952 10.395 1.00 91.44 300 GLY A O 1
ATOM 2407 N N . THR A 1 301 ? -10.352 -24.731 8.380 1.00 94.38 301 THR A N 1
ATOM 2408 C CA . THR A 1 301 ? -8.902 -24.471 8.470 1.00 94.38 301 THR A CA 1
ATOM 2409 C C . THR A 1 301 ? -8.430 -23.255 7.672 1.00 94.38 301 THR A C 1
ATOM 2411 O O . THR A 1 301 ? -7.245 -22.906 7.704 1.00 94.38 301 THR A O 1
ATOM 2414 N N . LYS A 1 302 ? -9.330 -22.602 6.931 1.00 95.31 302 LYS A N 1
ATOM 2415 C CA . LYS A 1 302 ? -9.036 -21.432 6.094 1.00 95.31 302 LYS A CA 1
ATOM 2416 C C . LYS A 1 302 ? -10.138 -20.397 6.229 1.00 95.31 302 LYS A C 1
ATOM 2418 O O . LYS A 1 302 ? -11.316 -20.738 6.272 1.00 95.31 302 LYS A O 1
ATOM 2423 N N . SER A 1 303 ? -9.756 -19.125 6.212 1.00 92.75 303 SER A N 1
ATOM 2424 C CA . SER A 1 303 ? -10.687 -17.999 6.121 1.00 92.75 303 SER A CA 1
ATOM 2425 C C . SER A 1 303 ? -11.275 -17.845 4.714 1.00 92.75 303 SER A C 1
ATOM 2427 O O . SER A 1 303 ? -10.636 -18.170 3.711 1.00 92.75 303 SER A O 1
ATOM 2429 N N . ALA A 1 304 ? -12.454 -17.226 4.620 1.00 92.31 304 ALA A N 1
ATOM 2430 C CA . ALA A 1 304 ? -13.110 -16.909 3.347 1.00 92.31 304 ALA A CA 1
ATOM 2431 C C . ALA A 1 304 ? -12.185 -16.158 2.371 1.00 92.31 304 ALA A C 1
ATOM 2433 O O . ALA A 1 304 ? -12.131 -16.469 1.180 1.00 92.31 304 ALA A O 1
ATOM 2434 N N . ARG A 1 305 ? -11.393 -15.207 2.888 1.00 92.44 305 ARG A N 1
ATOM 2435 C CA . ARG A 1 305 ? -10.417 -14.447 2.096 1.00 92.44 305 ARG A CA 1
ATOM 2436 C C . ARG A 1 305 ? -9.285 -15.330 1.572 1.00 92.44 305 ARG A C 1
ATOM 2438 O O . ARG A 1 305 ? -8.865 -15.142 0.429 1.00 92.44 305 ARG A O 1
ATOM 2445 N N . GLN A 1 306 ? -8.786 -16.276 2.372 1.00 94.00 306 GLN A N 1
ATOM 2446 C CA . GLN A 1 306 ? -7.771 -17.234 1.918 1.00 94.00 306 GLN A CA 1
ATOM 2447 C C . GLN A 1 306 ? -8.326 -18.120 0.801 1.00 94.00 306 GLN A C 1
ATOM 2449 O O . GLN A 1 306 ? -7.654 -18.261 -0.218 1.00 94.00 306 GLN A O 1
ATOM 2454 N N . CYS A 1 307 ? -9.550 -18.638 0.941 1.00 95.94 307 CYS A N 1
ATOM 2455 C CA . CYS A 1 307 ? -10.206 -19.441 -0.097 1.00 95.94 307 CYS A CA 1
ATOM 2456 C C . CYS A 1 307 ? -10.356 -18.654 -1.410 1.00 95.94 307 CYS A C 1
ATOM 2458 O O . CYS A 1 307 ? -9.889 -19.099 -2.459 1.00 95.94 307 CYS A O 1
ATOM 2460 N N . GLN A 1 308 ? -10.894 -17.430 -1.342 1.00 96.00 308 GLN A N 1
ATOM 2461 C CA . GLN A 1 308 ? -11.035 -16.539 -2.501 1.00 96.00 308 GLN A CA 1
ATOM 2462 C C . GLN A 1 308 ? -9.688 -16.223 -3.170 1.00 96.00 308 GLN A C 1
ATOM 2464 O O . GLN A 1 308 ? -9.563 -16.224 -4.399 1.00 96.00 308 GLN A O 1
ATOM 2469 N N . THR A 1 309 ? -8.663 -15.933 -2.366 1.00 94.12 309 THR A N 1
ATOM 2470 C CA . THR A 1 309 ? -7.325 -15.589 -2.866 1.00 94.12 309 THR A CA 1
ATOM 2471 C C . THR A 1 309 ? -6.665 -16.797 -3.524 1.00 94.12 309 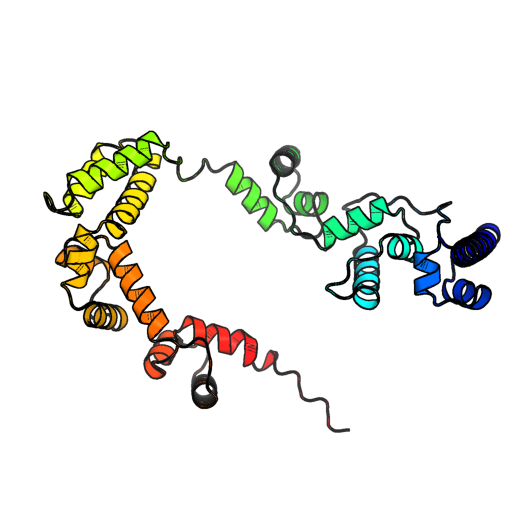THR A C 1
ATOM 2473 O O . THR A 1 309 ? -6.090 -16.665 -4.604 1.00 94.12 309 THR A O 1
ATOM 2476 N N . ARG A 1 310 ? -6.774 -17.985 -2.916 1.00 95.44 310 ARG A N 1
ATOM 2477 C CA . ARG A 1 310 ? -6.223 -19.226 -3.471 1.00 95.44 310 ARG A CA 1
ATOM 2478 C C . ARG A 1 310 ? -6.860 -19.548 -4.818 1.00 95.44 310 ARG A C 1
ATOM 2480 O O . ARG A 1 310 ? -6.127 -19.764 -5.785 1.00 95.44 310 ARG A O 1
ATOM 2487 N N . TYR A 1 311 ? -8.190 -19.481 -4.892 1.00 94.75 311 TYR A N 1
ATOM 2488 C CA . TYR A 1 311 ? -8.933 -19.709 -6.127 1.00 94.75 311 TYR A CA 1
ATOM 2489 C C . TYR A 1 311 ? -8.552 -18.704 -7.222 1.00 94.75 311 TYR A C 1
ATOM 2491 O O . TYR A 1 311 ? -8.140 -19.102 -8.308 1.00 94.75 311 TYR A O 1
ATOM 2499 N N . SER A 1 312 ? -8.600 -17.400 -6.926 1.00 92.06 312 SER A N 1
ATOM 2500 C CA . SER A 1 312 ? -8.329 -16.353 -7.927 1.00 92.06 312 SER A CA 1
ATOM 2501 C C . SER A 1 312 ? -6.893 -16.356 -8.458 1.00 92.06 312 SER A C 1
ATOM 2503 O O . SER A 1 312 ? -6.676 -16.054 -9.630 1.00 92.06 312 SER A O 1
ATOM 2505 N N . ARG A 1 313 ? -5.902 -16.702 -7.626 1.00 87.75 313 ARG A N 1
ATOM 2506 C CA . ARG A 1 313 ? -4.489 -16.698 -8.037 1.00 87.75 313 ARG A CA 1
ATOM 2507 C C . ARG A 1 313 ? -4.053 -17.965 -8.759 1.00 87.75 313 ARG A C 1
ATOM 2509 O O . ARG A 1 313 ? -3.272 -17.856 -9.696 1.00 87.75 313 ARG A O 1
ATOM 2516 N N . THR A 1 314 ? -4.504 -19.129 -8.294 1.00 81.56 314 THR A N 1
ATOM 2517 C CA . THR A 1 314 ? -3.876 -20.416 -8.653 1.00 81.56 314 THR A CA 1
ATOM 2518 C C . THR A 1 314 ? -4.802 -21.321 -9.459 1.00 81.56 314 THR A C 1
ATOM 2520 O O . THR A 1 314 ? -4.322 -22.110 -10.258 1.00 81.56 314 THR A O 1
ATOM 2523 N N . LEU A 1 315 ? -6.119 -21.224 -9.249 1.00 75.50 315 LEU A N 1
ATOM 2524 C CA . LEU A 1 315 ? -7.071 -22.244 -9.705 1.00 75.50 315 LEU A CA 1
ATOM 2525 C C . LEU A 1 315 ? -8.132 -21.705 -10.673 1.00 75.50 315 LEU A C 1
ATOM 2527 O O . LEU A 1 315 ? -9.002 -22.462 -11.092 1.00 75.50 315 LEU A O 1
ATOM 2531 N N . GLN A 1 316 ? -8.090 -20.417 -11.039 1.00 74.19 316 GLN A N 1
ATOM 2532 C CA . GLN A 1 316 ? -8.975 -19.891 -12.077 1.00 74.19 316 GLN A CA 1
ATOM 2533 C C . GLN A 1 316 ? -8.672 -20.590 -13.412 1.00 74.19 316 GLN A C 1
ATOM 2535 O O . GLN A 1 316 ? -7.538 -20.482 -13.884 1.00 74.19 316 GLN A O 1
ATOM 2540 N N . PRO A 1 317 ? -9.662 -21.243 -14.057 1.00 65.06 317 PRO A N 1
ATOM 2541 C CA . PRO A 1 317 ? -9.442 -21.986 -15.299 1.00 65.06 317 PRO A CA 1
ATOM 2542 C C . PRO A 1 317 ? -8.821 -21.142 -16.416 1.00 65.06 317 PRO A C 1
ATOM 2544 O O . PRO A 1 317 ? -7.984 -21.630 -17.158 1.00 65.06 317 PRO A O 1
ATOM 2547 N N . SER A 1 318 ? -9.144 -19.848 -16.483 1.00 68.12 318 SER A N 1
ATOM 2548 C CA . SER A 1 318 ? -8.560 -18.911 -17.453 1.00 68.12 318 SER A CA 1
ATOM 2549 C C . SER A 1 318 ? -7.060 -18.652 -17.265 1.00 68.12 318 SER A C 1
ATOM 2551 O O . SER A 1 318 ? -6.422 -18.094 -18.154 1.00 68.12 318 SER A O 1
ATOM 2553 N N . ARG A 1 319 ? -6.487 -19.027 -16.114 1.00 60.88 319 ARG A N 1
ATOM 2554 C CA . ARG A 1 319 ? -5.049 -18.933 -15.821 1.00 60.88 319 ARG A CA 1
ATOM 2555 C C . ARG A 1 319 ? -4.319 -20.263 -15.947 1.00 60.88 319 ARG A C 1
ATOM 2557 O O . ARG A 1 319 ? -3.089 -20.258 -15.965 1.00 60.88 319 ARG A O 1
ATOM 2564 N N . LEU A 1 320 ? -5.042 -21.378 -16.045 1.00 58.44 320 LEU A N 1
ATOM 2565 C CA . LEU A 1 320 ? -4.445 -22.626 -16.494 1.00 58.44 320 LEU A CA 1
ATOM 2566 C C . LEU A 1 320 ? -4.150 -22.420 -17.977 1.00 58.44 320 LEU A C 1
ATOM 2568 O O . LEU A 1 320 ? -5.054 -22.479 -18.809 1.00 58.44 320 LEU A O 1
ATOM 2572 N N . ARG A 1 321 ? -2.893 -22.074 -18.298 1.00 55.22 321 ARG A N 1
ATOM 2573 C CA . ARG A 1 321 ? -2.436 -22.082 -19.690 1.00 55.22 321 ARG A CA 1
ATOM 2574 C C . ARG A 1 321 ? -2.867 -23.429 -20.274 1.00 55.22 321 ARG A C 1
ATOM 2576 O O . ARG A 1 321 ? -2.602 -24.442 -19.620 1.00 55.22 321 ARG A O 1
ATOM 2583 N N . PRO A 1 322 ? -3.537 -23.457 -21.439 1.00 61.16 322 PRO A N 1
ATOM 2584 C CA . PRO A 1 322 ? -3.771 -24.722 -22.111 1.00 61.16 322 PRO A CA 1
ATOM 2585 C C . PRO A 1 322 ? -2.419 -25.426 -22.214 1.00 61.16 322 PRO A C 1
ATOM 2587 O O . PRO A 1 322 ? -1.416 -24.780 -22.540 1.00 61.16 322 PRO A O 1
ATOM 2590 N N . ALA A 1 323 ? -2.382 -26.704 -21.832 1.00 65.44 323 ALA A N 1
ATOM 2591 C CA . ALA A 1 323 ? -1.182 -27.506 -22.006 1.00 65.44 323 ALA A CA 1
ATOM 2592 C C . ALA A 1 323 ? -0.721 -27.337 -23.465 1.00 65.44 323 ALA A C 1
ATOM 2594 O O . ALA A 1 323 ? -1.583 -27.309 -24.355 1.00 65.44 323 ALA A O 1
ATOM 2595 N N . PRO A 1 324 ? 0.585 -27.131 -23.721 1.00 60.31 324 PRO A N 1
ATOM 2596 C CA . PRO A 1 324 ? 1.068 -27.098 -25.090 1.00 60.31 324 PRO A CA 1
ATOM 2597 C C . PRO A 1 324 ? 0.585 -28.380 -25.780 1.00 60.31 324 PRO A C 1
ATOM 2599 O O . PRO A 1 324 ? 0.618 -29.437 -25.144 1.00 60.31 324 PRO A O 1
ATOM 2602 N N . PRO A 1 325 ? 0.058 -28.290 -27.013 1.00 73.06 325 PRO A N 1
ATOM 2603 C CA . PRO A 1 325 ? -0.379 -29.478 -27.729 1.00 73.06 325 PRO A CA 1
ATOM 2604 C C . PRO A 1 325 ? 0.787 -30.469 -27.762 1.00 73.06 325 PRO A C 1
ATOM 2606 O O . PRO A 1 325 ? 1.898 -30.085 -28.125 1.00 73.06 325 PRO A O 1
ATOM 2609 N N . GLU A 1 326 ? 0.545 -31.705 -27.321 1.00 69.81 326 GLU A N 1
ATOM 2610 C CA . GLU A 1 326 ? 1.503 -32.798 -27.480 1.00 69.81 326 GLU A CA 1
ATOM 2611 C C . GLU A 1 326 ? 1.701 -32.993 -28.987 1.00 69.81 326 GLU A C 1
ATOM 2613 O O . GLU A 1 326 ? 0.772 -33.393 -29.693 1.00 69.81 326 GLU A O 1
ATOM 2618 N N . GLY A 1 327 ? 2.869 -32.583 -29.480 1.00 70.50 327 GLY A N 1
ATOM 2619 C CA . GLY A 1 327 ? 3.251 -32.587 -30.889 1.00 70.50 327 GLY A CA 1
ATOM 2620 C C . GLY A 1 327 ? 4.572 -33.295 -31.087 1.00 70.50 327 GLY A C 1
ATOM 2621 O O . GLY A 1 327 ? 5.458 -33.116 -30.218 1.00 70.50 327 GLY A O 1
#

pLDDT: mean 92.02, std 7.96, range [55.22, 98.44]